Protein AF-A0A843CT86-F1 (afdb_monomer)

pLDDT: mean 79.1, std 18.57, range [35.62, 97.88]

Secondary structure (DSSP, 8-state):
--HHHHHHHHHHHHHHHHHHHHHHHHHH---HHHHHHHHHHHHHHHHTGGGG--S--HHHHH-HHHHHHHHHHHHHHHHHHHHHTGGGGGGHHHHHHSTTTTTTSHHHHHHHHHHHHHHHHHHHHHHHHHHHHHH--S--------SPPPHHHHHHHHHHHHHHHHHHHHHHHHHHHHHHHHHHHHHHHHHHHHHTBSS-B-TTTTT----B---BPPPPTT-TT--BSHHHHHHHHHHHHHHHHHHHHHHHHHH-GGGHHHHHHHHHHHHHHHHHHHHHHHHS---TTTSB-------------PPP----------------------------------

Mean predicted aligned error: 11.53 Å

Solvent-accessible surface area (backbone atoms only — not comparable to full-atom values): 19369 Å² total; per-residue (Å²): 108,54,70,72,50,33,37,51,34,41,50,20,57,42,39,25,58,53,54,50,46,39,52,47,26,75,74,69,70,47,62,70,63,51,59,53,47,26,59,52,24,22,47,52,15,22,46,51,41,60,73,55,39,93,67,88,46,68,47,64,76,79,36,44,71,61,48,61,63,41,51,63,50,52,51,47,37,50,51,51,49,45,67,78,38,54,92,50,54,84,47,47,67,61,44,67,64,37,94,45,38,59,51,43,10,56,55,31,31,51,50,38,19,50,54,46,17,52,51,52,42,52,53,51,52,52,49,52,50,52,52,51,66,69,65,55,82,65,69,80,68,83,78,75,72,89,58,86,74,56,70,68,59,54,51,52,51,52,49,51,54,50,51,53,51,52,50,53,52,49,51,51,50,53,50,27,50,38,36,23,52,16,20,31,52,12,29,49,43,31,48,56,55,40,26,22,15,59,85,29,32,28,52,48,36,93,83,37,83,61,68,44,53,20,56,41,62,60,81,54,99,84,55,82,55,46,57,58,45,58,68,63,50,51,27,51,51,30,35,53,55,15,52,54,34,33,54,49,47,54,49,33,50,73,78,39,54,92,47,36,69,61,47,51,51,50,41,48,51,52,52,51,50,50,49,53,54,51,43,54,60,23,51,44,78,78,56,77,78,79,45,26,52,72,60,75,70,79,71,72,78,78,75,88,74,72,75,80,81,79,71,83,76,85,73,86,74,88,80,76,88,76,89,80,88,82,83,90,82,86,88,74,87,86,88,79,89,89,79,85,93,136

Foldseek 3Di:
DALVLLLLLLCLQCLLVLLLVCVCCVPVVPDNVLSVLQNVLLSLLSCLLVLQQPDCHVCVVVVVVSSVVNVVLLVVLVVVCCVVPVVCVVCVVVQSPLRRHDLLALSSQLSSLLVVLVVVLVVVVVVVVVVVVVPCPPDPDPPPCPDDDDVVVVVVVVVVVVVVVVVVVVSSVSSSCSSSCSNSSSSVSSSLVQLLDQSFGDHHPPVDPDGRHFHADDDDPPDQLAHFCLSVVSSVLSNVLSVVLNVQLVVCCVPPVVCNVVSVVVSVVSSVVSSVVSSVVSRDHDPSPPGTDRPPPPPVPDDDPDPPPPDPPDDDDDDDDDDDDDDDDDDDDDDDDDDDDD

Structure (mmCIF, N/CA/C/O backbone):
data_AF-A0A843CT86-F1
#
_entry.id   AF-A0A843CT86-F1
#
loop_
_atom_site.group_PDB
_atom_site.id
_atom_site.type_symbol
_atom_site.label_atom_id
_atom_site.label_alt_id
_atom_site.label_comp_id
_atom_site.label_asym_id
_atom_site.label_entity_id
_atom_site.label_seq_id
_atom_site.pdbx_PDB_ins_code
_atom_site.Cartn_x
_atom_site.Cartn_y
_atom_site.Cartn_z
_atom_site.occupancy
_atom_site.B_iso_or_equiv
_atom_site.auth_seq_id
_atom_site.auth_comp_id
_atom_site.auth_asym_id
_atom_site.auth_atom_id
_atom_site.pdbx_PDB_model_num
ATOM 1 N N . MET A 1 1 ? 13.793 -0.857 -11.002 1.00 82.25 1 MET A N 1
ATOM 2 C CA . MET A 1 1 ? 13.917 0.288 -10.091 1.00 82.25 1 MET A CA 1
ATOM 3 C C . MET A 1 1 ? 14.671 -0.181 -8.859 1.00 82.25 1 MET A C 1
ATOM 5 O O . MET A 1 1 ? 14.902 -1.379 -8.752 1.00 82.25 1 MET A O 1
ATOM 9 N N . LEU A 1 2 ? 15.185 0.727 -8.034 1.00 83.38 2 LEU A N 1
ATOM 10 C CA . LEU A 1 2 ? 15.817 0.352 -6.764 1.00 83.38 2 LEU A CA 1
ATOM 11 C C . LEU A 1 2 ? 14.768 0.388 -5.642 1.00 83.38 2 LEU A C 1
ATOM 13 O O . LEU A 1 2 ? 13.808 1.146 -5.751 1.00 83.38 2 LEU A O 1
ATOM 17 N N . GLY A 1 3 ? 14.993 -0.317 -4.527 1.00 82.62 3 GLY A N 1
ATOM 18 C CA . GLY A 1 3 ? 14.088 -0.296 -3.360 1.00 82.62 3 GLY A CA 1
ATOM 19 C C . GLY A 1 3 ? 13.735 1.116 -2.871 1.00 82.62 3 GLY A C 1
ATOM 20 O O . GLY A 1 3 ? 12.590 1.419 -2.547 1.00 82.62 3 GLY A O 1
ATOM 21 N N . LYS A 1 4 ? 14.698 2.047 -2.915 1.00 85.62 4 LYS A N 1
ATOM 22 C CA . LYS A 1 4 ? 14.455 3.462 -2.581 1.00 85.62 4 LYS A CA 1
ATOM 23 C C . LYS A 1 4 ? 13.503 4.174 -3.545 1.00 85.62 4 LYS A C 1
ATOM 25 O O . LYS A 1 4 ? 12.857 5.139 -3.146 1.00 85.62 4 LYS A O 1
ATOM 30 N N . ASP A 1 5 ? 13.459 3.758 -4.809 1.00 89.69 5 ASP A N 1
ATOM 31 C CA . ASP A 1 5 ? 12.525 4.311 -5.788 1.00 89.69 5 ASP A CA 1
ATOM 32 C C . ASP A 1 5 ? 11.113 3.800 -5.481 1.00 89.69 5 ASP A C 1
ATOM 34 O O . ASP A 1 5 ? 10.206 4.628 -5.426 1.00 89.69 5 ASP A O 1
ATOM 38 N N . HIS A 1 6 ? 10.979 2.508 -5.140 1.00 92.81 6 HIS A N 1
ATOM 39 C CA . HIS A 1 6 ? 9.727 1.880 -4.692 1.00 92.81 6 HIS A CA 1
ATOM 40 C C . HIS A 1 6 ? 9.088 2.612 -3.518 1.00 92.81 6 HIS A C 1
ATOM 42 O O . HIS A 1 6 ? 7.947 3.068 -3.607 1.00 92.81 6 HIS A O 1
ATOM 48 N N . VAL A 1 7 ? 9.855 2.857 -2.456 1.00 92.94 7 VAL A N 1
ATOM 49 C CA . VAL A 1 7 ? 9.354 3.605 -1.294 1.00 92.94 7 VAL A CA 1
ATOM 50 C C . VAL A 1 7 ? 8.935 5.023 -1.687 1.00 92.94 7 VAL A C 1
ATOM 52 O O . VAL A 1 7 ? 7.847 5.479 -1.342 1.00 92.94 7 VAL A O 1
ATOM 55 N N . ARG A 1 8 ? 9.785 5.750 -2.424 1.00 94.75 8 ARG A N 1
ATOM 56 C CA . ARG A 1 8 ? 9.534 7.163 -2.755 1.00 94.75 8 ARG A CA 1
ATOM 57 C C . ARG A 1 8 ? 8.328 7.349 -3.667 1.00 94.75 8 ARG A C 1
ATOM 59 O O . ARG A 1 8 ? 7.598 8.322 -3.495 1.00 94.75 8 ARG A O 1
ATOM 66 N N . ILE A 1 9 ? 8.148 6.474 -4.649 1.00 96.00 9 ILE A N 1
ATOM 67 C CA . ILE A 1 9 ? 7.028 6.535 -5.589 1.00 96.00 9 ILE A CA 1
ATOM 68 C C . ILE A 1 9 ? 5.740 6.098 -4.894 1.00 96.00 9 ILE A C 1
ATOM 70 O O . ILE A 1 9 ? 4.745 6.813 -4.999 1.00 96.00 9 ILE A O 1
ATOM 74 N N . THR A 1 10 ? 5.779 5.023 -4.102 1.00 97.06 10 THR A N 1
ATOM 75 C CA . THR A 1 10 ? 4.634 4.573 -3.297 1.00 97.06 10 THR A CA 1
ATOM 76 C C . THR A 1 10 ? 4.147 5.659 -2.334 1.00 97.06 10 THR A C 1
ATOM 78 O O . THR A 1 10 ? 2.950 5.949 -2.290 1.00 97.06 10 THR A O 1
ATOM 81 N N . VAL A 1 11 ? 5.053 6.308 -1.593 1.00 96.44 11 VAL A N 1
ATOM 82 C CA . VAL A 1 11 ? 4.696 7.404 -0.674 1.00 96.44 11 VAL A CA 1
ATOM 83 C C . VAL A 1 11 ? 4.134 8.602 -1.441 1.00 96.44 11 VAL A C 1
ATOM 85 O O . VAL A 1 11 ? 3.122 9.162 -1.031 1.00 96.44 11 VAL A O 1
ATOM 88 N N . ALA A 1 12 ? 4.736 8.976 -2.575 1.00 96.56 12 ALA A N 1
ATOM 89 C CA . ALA A 1 12 ? 4.244 10.083 -3.395 1.00 96.56 12 ALA A CA 1
ATOM 90 C C . ALA A 1 12 ? 2.829 9.821 -3.943 1.00 96.56 12 ALA A C 1
ATOM 92 O O . ALA A 1 12 ? 1.983 10.710 -3.888 1.00 96.56 12 ALA A O 1
ATOM 93 N N . PHE A 1 13 ? 2.555 8.603 -4.422 1.00 97.19 13 PHE A N 1
ATOM 94 C CA . PHE A 1 13 ? 1.224 8.185 -4.876 1.00 97.19 13 PHE A CA 1
ATOM 95 C C . PHE A 1 13 ? 0.201 8.219 -3.737 1.00 97.19 13 PHE A C 1
ATOM 97 O O . PHE A 1 13 ? -0.925 8.687 -3.916 1.00 97.19 13 PHE A O 1
ATOM 104 N N . SER A 1 14 ? 0.613 7.749 -2.559 1.00 96.94 14 SER A N 1
ATOM 105 C CA . SER A 1 14 ? -0.283 7.534 -1.422 1.00 96.94 14 SER A CA 1
ATOM 106 C C . SER A 1 14 ? -0.498 8.776 -0.554 1.00 96.94 14 SER A C 1
ATOM 108 O O . SER A 1 14 ? -1.371 8.769 0.309 1.00 96.94 14 SER A O 1
ATOM 110 N N . LEU A 1 15 ? 0.264 9.851 -0.782 1.00 95.94 15 LEU A N 1
ATOM 111 C CA . LEU A 1 15 ? 0.221 11.092 -0.007 1.00 95.94 15 LEU A CA 1
ATOM 112 C C . LEU A 1 15 ? -1.194 11.655 0.251 1.00 95.94 15 LEU A C 1
ATOM 114 O O . LEU A 1 15 ? -1.470 11.965 1.411 1.00 95.94 15 LEU A O 1
ATOM 118 N N . PRO A 1 16 ? -2.101 11.778 -0.744 1.00 93.75 16 PRO A N 1
ATOM 119 C CA . PRO A 1 16 ? -3.445 12.295 -0.488 1.00 93.75 16 PRO A CA 1
ATOM 120 C C . PRO A 1 16 ? -4.243 11.410 0.459 1.00 93.75 16 PRO A C 1
ATOM 122 O O . PRO A 1 16 ? -4.955 11.925 1.315 1.00 93.75 16 PRO A O 1
ATOM 125 N N . PHE A 1 17 ? -4.071 10.093 0.368 1.00 92.94 17 PHE A N 1
ATOM 126 C CA . PHE A 1 17 ? -4.739 9.144 1.250 1.00 92.94 17 PHE A CA 1
ATOM 127 C C . PHE A 1 17 ? -4.135 9.162 2.653 1.00 92.94 17 PHE A C 1
ATOM 129 O O . PHE A 1 17 ? -4.883 9.110 3.616 1.00 92.94 17 PHE A O 1
ATOM 136 N N . ILE A 1 18 ? -2.811 9.307 2.785 1.00 95.00 18 ILE A N 1
ATOM 137 C CA . ILE A 1 18 ? -2.144 9.449 4.089 1.00 95.00 18 ILE A CA 1
ATOM 138 C C . ILE A 1 18 ? -2.640 10.706 4.812 1.00 95.00 18 ILE A C 1
ATOM 140 O O . ILE A 1 18 ? -3.031 10.628 5.974 1.00 95.00 18 ILE A O 1
ATOM 144 N N . ILE A 1 19 ? -2.644 11.856 4.129 1.00 93.50 19 ILE A N 1
ATOM 145 C CA . ILE A 1 19 ? -3.083 13.130 4.716 1.00 93.50 19 ILE A CA 1
ATOM 146 C C . ILE A 1 19 ? -4.567 13.066 5.073 1.00 93.50 19 ILE A C 1
ATOM 148 O O . ILE A 1 19 ? -4.944 13.414 6.189 1.00 93.50 19 ILE A O 1
ATOM 152 N N . PHE A 1 20 ? -5.403 12.581 4.152 1.00 89.81 20 PHE A N 1
ATOM 153 C CA . PHE A 1 20 ? -6.830 12.426 4.403 1.00 89.81 20 PHE A CA 1
ATOM 154 C C . PHE A 1 20 ? -7.112 11.486 5.576 1.00 89.81 20 PHE A C 1
ATOM 156 O O . PHE A 1 20 ? -7.900 11.825 6.451 1.00 89.81 20 PHE A O 1
ATOM 163 N N . PHE A 1 21 ? -6.432 10.341 5.633 1.00 89.25 21 PHE A N 1
ATOM 164 C CA . PHE A 1 21 ? -6.585 9.379 6.716 1.00 89.25 21 PHE A CA 1
ATOM 165 C C . PHE A 1 21 ? -6.158 9.964 8.067 1.00 89.25 21 PHE A C 1
ATOM 167 O O . PHE A 1 21 ? -6.863 9.780 9.052 1.00 89.25 21 PHE A O 1
ATOM 174 N N . PHE A 1 22 ? -5.069 10.739 8.113 1.00 92.38 22 PHE A N 1
ATOM 175 C CA . PHE A 1 22 ? -4.655 11.458 9.323 1.00 92.38 22 PHE A CA 1
ATOM 176 C C . PHE A 1 22 ? -5.741 12.430 9.813 1.00 92.38 22 PH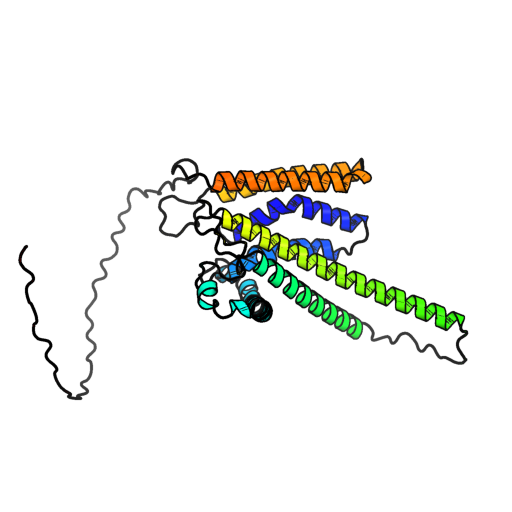E A C 1
ATOM 178 O O . PHE A 1 22 ? -6.063 12.455 10.997 1.00 92.38 22 PHE A O 1
ATOM 185 N N . ILE A 1 23 ? -6.349 13.198 8.907 1.00 88.69 23 ILE A N 1
ATOM 186 C CA . ILE A 1 23 ? -7.439 14.125 9.252 1.00 88.69 23 ILE A CA 1
ATOM 187 C C . ILE A 1 23 ? -8.677 13.357 9.713 1.00 88.69 23 ILE A C 1
ATOM 189 O O . ILE A 1 23 ? -9.284 13.721 10.716 1.00 88.69 23 ILE A O 1
ATOM 193 N N . ALA A 1 24 ? -9.041 12.282 9.011 1.00 86.12 24 ALA A N 1
ATOM 194 C CA . ALA A 1 24 ? -10.169 11.440 9.384 1.00 86.12 24 ALA A CA 1
ATOM 195 C C . ALA A 1 24 ? -9.985 10.872 10.796 1.00 86.12 24 ALA A C 1
ATOM 197 O O . ALA A 1 24 ? -10.916 10.930 11.591 1.00 86.12 24 ALA A O 1
ATOM 198 N N . VAL A 1 25 ? -8.778 10.415 11.138 1.00 88.62 25 VAL A N 1
ATOM 199 C CA . VAL A 1 25 ? -8.419 9.967 12.492 1.00 88.62 25 VAL A CA 1
ATOM 200 C C . VAL A 1 25 ? -8.667 11.059 13.533 1.00 88.62 25 VAL A C 1
ATOM 202 O O . VAL A 1 25 ? -9.335 10.808 14.531 1.00 88.62 25 VAL A O 1
ATOM 205 N N . VAL A 1 26 ? -8.223 12.289 13.265 1.00 87.81 26 VAL A N 1
ATOM 206 C CA . VAL A 1 26 ? -8.429 13.434 14.170 1.00 87.81 26 VAL A CA 1
ATOM 207 C C . VAL A 1 26 ? -9.913 13.797 14.332 1.00 87.81 26 VAL A C 1
ATOM 209 O O . VAL A 1 26 ? -10.320 14.201 15.416 1.00 87.81 26 VAL A O 1
ATOM 212 N N . LEU A 1 27 ? -10.728 13.662 13.280 1.00 87.75 27 LEU A N 1
ATOM 213 C CA . LEU A 1 27 ? -12.126 14.118 13.279 1.00 87.75 27 LEU A CA 1
ATOM 214 C C . LEU A 1 27 ? -13.150 13.063 13.716 1.00 87.75 27 LEU A C 1
ATOM 216 O O . LEU A 1 27 ? -14.205 13.424 14.225 1.00 87.75 27 LEU A O 1
ATOM 220 N N . THR A 1 28 ? -12.886 11.778 13.474 1.00 86.12 28 THR A N 1
ATOM 221 C CA . THR A 1 28 ? -13.878 10.696 13.655 1.00 86.12 28 THR A CA 1
ATOM 222 C C . THR A 1 28 ? -13.667 9.873 14.920 1.00 86.12 28 THR A C 1
ATOM 224 O O . THR A 1 28 ? -14.475 8.999 15.215 1.00 86.12 28 THR A O 1
ATOM 227 N N . GLY A 1 29 ? -12.585 10.124 15.661 1.00 85.19 29 GLY A N 1
ATOM 228 C CA . GLY A 1 29 ? -12.241 9.333 16.840 1.00 85.19 29 GLY A CA 1
ATOM 229 C C . GLY A 1 29 ? -11.679 7.947 16.515 1.00 85.19 29 GLY A C 1
ATOM 230 O O . GLY A 1 29 ? -11.531 7.136 17.426 1.00 85.19 29 GLY A O 1
ATOM 231 N N . ILE A 1 30 ? -11.329 7.660 15.249 1.00 87.75 30 ILE A N 1
ATOM 232 C CA . ILE A 1 30 ? -10.490 6.491 14.939 1.00 87.75 30 ILE A CA 1
ATOM 233 C C . ILE A 1 30 ? -9.204 6.613 15.774 1.00 87.75 30 ILE A C 1
ATOM 235 O O . ILE A 1 30 ? -8.654 7.713 15.885 1.00 87.75 30 ILE A O 1
ATOM 239 N N . PRO A 1 31 ? -8.687 5.516 16.350 1.00 89.69 31 PRO A N 1
ATOM 240 C CA . PRO A 1 31 ? -7.509 5.587 17.199 1.00 89.69 31 PRO A CA 1
ATOM 241 C C . PRO A 1 31 ? -6.300 6.228 16.504 1.00 89.69 31 PRO A C 1
ATOM 243 O O . PRO A 1 31 ? -5.947 5.875 15.376 1.00 89.69 31 PRO A O 1
ATOM 246 N N . ILE A 1 32 ? -5.604 7.131 17.207 1.00 91.19 32 ILE A N 1
ATOM 247 C CA . ILE A 1 32 ? -4.468 7.886 16.649 1.00 91.19 32 ILE A CA 1
ATOM 248 C C . ILE A 1 32 ? -3.323 6.994 16.157 1.00 91.19 32 ILE A C 1
ATOM 250 O O . ILE A 1 32 ? -2.616 7.350 15.211 1.00 91.19 32 ILE A O 1
ATOM 254 N N . TRP A 1 33 ? -3.170 5.800 16.745 1.00 93.19 33 TRP A N 1
ATOM 255 C CA . TRP A 1 33 ? -2.176 4.828 16.299 1.00 93.19 33 TRP A CA 1
ATOM 256 C C . TRP A 1 33 ? -2.390 4.429 14.834 1.00 93.19 33 TRP A C 1
ATOM 258 O O . TRP A 1 33 ? -1.410 4.159 14.139 1.00 93.19 33 TRP A O 1
ATOM 268 N N . ALA A 1 34 ? -3.624 4.458 14.318 1.00 92.81 34 ALA A N 1
ATOM 269 C CA . ALA A 1 34 ? -3.915 4.075 12.941 1.00 92.81 34 ALA A CA 1
ATOM 270 C C . ALA A 1 34 ? -3.191 4.994 11.950 1.00 92.81 34 ALA A C 1
ATOM 272 O O . ALA A 1 34 ? -2.595 4.517 10.980 1.00 92.81 34 ALA A O 1
ATOM 273 N N . ALA A 1 35 ? -3.150 6.300 12.236 1.00 92.12 35 ALA A N 1
ATOM 274 C CA . ALA A 1 35 ? -2.475 7.294 11.404 1.00 92.12 35 ALA A CA 1
ATOM 275 C C . ALA A 1 35 ? -0.952 7.085 11.307 1.00 92.12 35 ALA A C 1
ATOM 277 O O . ALA A 1 35 ? -0.327 7.556 10.358 1.00 92.12 35 ALA A O 1
ATOM 278 N N . ILE A 1 36 ? -0.358 6.360 12.260 1.00 93.62 36 ILE A N 1
ATOM 279 C CA . ILE A 1 36 ? 1.066 6.001 12.274 1.00 93.62 36 ILE A CA 1
ATOM 280 C C . ILE A 1 36 ? 1.274 4.621 11.643 1.00 93.62 36 ILE A C 1
ATOM 282 O O . ILE A 1 36 ? 2.157 4.439 10.802 1.00 93.62 36 ILE A O 1
ATOM 286 N N . VAL A 1 37 ? 0.444 3.645 12.017 1.00 95.06 37 VAL A N 1
ATOM 287 C CA . VAL A 1 37 ? 0.545 2.259 11.544 1.00 95.06 37 VAL A CA 1
ATOM 288 C C . VAL A 1 37 ? 0.326 2.176 10.036 1.00 95.06 37 VAL A C 1
ATOM 290 O O . VAL A 1 37 ? 1.068 1.458 9.364 1.00 95.06 37 VAL A O 1
ATOM 293 N N . PHE A 1 38 ? -0.624 2.933 9.480 1.00 96.25 38 PHE A N 1
ATOM 294 C CA . PHE A 1 38 ? -0.920 2.889 8.049 1.00 96.25 38 PHE A CA 1
ATOM 295 C C . PHE A 1 38 ? 0.283 3.288 7.167 1.00 96.25 38 PHE A C 1
ATOM 297 O O . PHE A 1 38 ? 0.693 2.463 6.344 1.00 96.25 38 PHE A O 1
ATOM 304 N N . PRO A 1 39 ? 0.924 4.470 7.327 1.00 96.31 39 PRO A N 1
ATOM 305 C CA . PRO A 1 39 ? 2.106 4.829 6.538 1.00 96.31 39 PRO A CA 1
ATOM 306 C C . PRO A 1 39 ? 3.296 3.889 6.751 1.00 96.31 39 PRO A C 1
ATOM 308 O O . PRO A 1 39 ? 4.021 3.594 5.802 1.00 96.31 39 PRO A O 1
ATOM 311 N N . VAL A 1 40 ? 3.495 3.388 7.975 1.00 94.88 40 VAL A N 1
ATOM 312 C CA . VAL A 1 40 ? 4.561 2.417 8.268 1.00 94.88 40 VAL A CA 1
ATOM 313 C C . VAL A 1 40 ? 4.326 1.121 7.491 1.00 94.88 40 VAL A C 1
ATOM 315 O O . VAL A 1 40 ? 5.224 0.652 6.790 1.00 94.88 40 VAL A O 1
ATOM 318 N N . CYS A 1 41 ? 3.107 0.581 7.536 1.00 95.88 41 CYS A N 1
ATOM 319 C CA . CYS A 1 41 ? 2.728 -0.617 6.789 1.00 95.88 41 CYS A CA 1
ATOM 320 C C . CYS A 1 41 ? 2.788 -0.397 5.274 1.00 95.88 41 CYS A C 1
ATOM 322 O O . CYS A 1 41 ? 3.205 -1.294 4.549 1.00 95.88 41 CYS A O 1
ATOM 324 N N . LEU A 1 42 ? 2.445 0.797 4.788 1.00 96.75 42 LEU A N 1
ATOM 325 C CA . LEU A 1 42 ? 2.601 1.174 3.383 1.00 96.75 42 LEU A CA 1
ATOM 326 C C . LEU A 1 42 ? 4.068 1.100 2.928 1.00 96.75 42 LEU A C 1
ATOM 328 O O . LEU A 1 42 ? 4.369 0.510 1.889 1.00 96.75 42 LEU A O 1
ATOM 332 N N . ILE A 1 43 ? 4.990 1.663 3.714 1.00 94.06 43 ILE A N 1
ATOM 333 C CA . ILE A 1 43 ? 6.428 1.634 3.416 1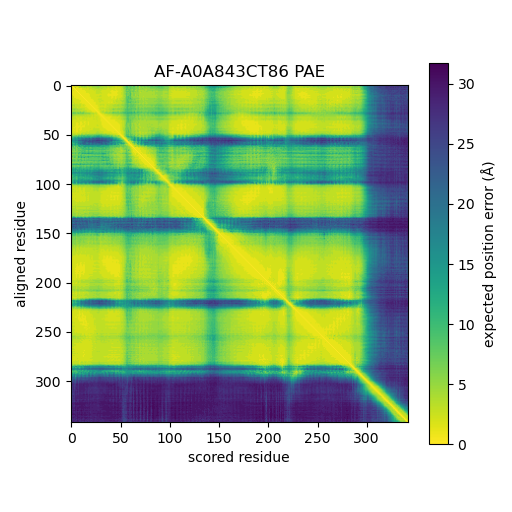.00 94.06 43 ILE A CA 1
ATOM 334 C C . ILE A 1 43 ? 6.950 0.197 3.455 1.00 94.06 43 ILE A C 1
ATOM 336 O O . ILE A 1 43 ? 7.602 -0.236 2.504 1.00 94.06 43 ILE A O 1
ATOM 340 N N . ILE A 1 44 ? 6.627 -0.553 4.513 1.00 92.00 44 ILE A N 1
ATOM 341 C CA . ILE A 1 44 ? 7.001 -1.966 4.648 1.00 92.00 44 ILE A CA 1
ATOM 342 C C . ILE A 1 44 ? 6.473 -2.756 3.443 1.00 92.00 44 ILE A C 1
ATOM 344 O O . ILE A 1 44 ? 7.248 -3.425 2.763 1.00 92.00 44 ILE A O 1
ATOM 348 N N . GLY A 1 45 ? 5.193 -2.595 3.102 1.00 93.81 45 GLY A N 1
ATOM 349 C CA . GLY A 1 45 ? 4.554 -3.221 1.947 1.00 93.81 45 GLY A CA 1
ATOM 350 C C . GLY A 1 45 ? 5.272 -2.929 0.628 1.00 93.81 45 GLY A C 1
ATOM 351 O O . GLY A 1 45 ? 5.486 -3.840 -0.162 1.00 93.81 45 GLY A O 1
ATOM 352 N N . SER A 1 46 ? 5.727 -1.693 0.400 1.00 94.19 46 SER A N 1
ATOM 353 C CA . SER A 1 46 ? 6.462 -1.329 -0.827 1.00 94.19 46 SER A CA 1
ATOM 354 C C . SER A 1 46 ? 7.823 -2.015 -0.980 1.00 94.19 46 SER A C 1
ATOM 356 O O . SER A 1 46 ? 8.360 -2.091 -2.084 1.00 94.19 46 SER A O 1
ATOM 358 N N . LEU A 1 47 ? 8.379 -2.526 0.120 1.00 90.00 47 LEU A N 1
ATOM 359 C CA . LEU A 1 47 ? 9.648 -3.249 0.154 1.00 90.00 47 LEU A CA 1
ATOM 360 C C . LEU A 1 47 ? 9.453 -4.768 0.184 1.00 90.00 47 LEU A C 1
ATOM 362 O O . LEU A 1 47 ? 10.393 -5.499 -0.116 1.00 90.00 47 LEU A O 1
ATOM 366 N N . LEU A 1 48 ? 8.254 -5.250 0.531 1.00 88.62 48 LEU A N 1
ATOM 367 C CA . LEU A 1 48 ? 7.967 -6.676 0.701 1.00 88.62 48 LEU A CA 1
ATOM 368 C C . LEU A 1 48 ? 8.375 -7.562 -0.475 1.00 88.62 48 LEU A C 1
ATOM 370 O O . LEU A 1 48 ? 9.086 -8.546 -0.247 1.00 88.62 48 LEU A O 1
ATOM 374 N N . PRO A 1 49 ? 7.992 -7.229 -1.717 1.00 89.31 49 PRO A N 1
ATOM 375 C CA . PRO A 1 49 ? 8.293 -8.095 -2.844 1.00 89.31 49 PRO A CA 1
ATOM 376 C C . PRO A 1 49 ? 9.802 -8.208 -3.108 1.00 89.31 49 PRO A C 1
ATOM 378 O O . PRO A 1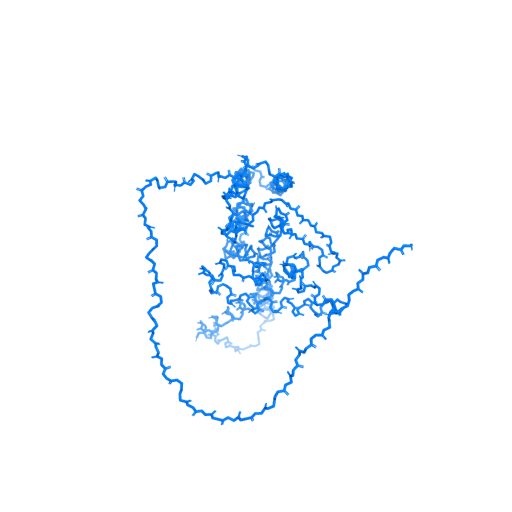 49 ? 10.272 -9.292 -3.454 1.00 89.31 49 PRO A O 1
ATOM 381 N N . ASP A 1 50 ? 10.590 -7.162 -2.827 1.00 85.25 50 ASP A N 1
ATOM 382 C CA . ASP A 1 50 ? 12.052 -7.175 -2.995 1.00 85.25 50 ASP A CA 1
ATOM 383 C C . ASP A 1 50 ? 12.752 -8.222 -2.112 1.00 85.25 50 ASP A C 1
ATOM 385 O O . ASP A 1 50 ? 13.844 -8.678 -2.452 1.00 85.25 50 ASP A O 1
ATOM 389 N N . ALA A 1 51 ? 12.151 -8.670 -1.006 1.00 78.12 51 ALA A N 1
ATOM 390 C CA . ALA A 1 51 ? 12.745 -9.736 -0.197 1.00 78.12 51 ALA A CA 1
ATOM 391 C C . ALA A 1 51 ? 12.699 -11.121 -0.869 1.00 78.12 51 ALA A C 1
ATOM 393 O O . ALA A 1 51 ? 13.441 -12.016 -0.462 1.00 78.12 51 ALA A O 1
ATOM 394 N N . ASP A 1 52 ? 11.839 -11.314 -1.876 1.00 73.62 52 ASP A N 1
ATOM 395 C CA . ASP A 1 52 ? 11.736 -12.555 -2.664 1.00 73.62 52 ASP A CA 1
ATOM 396 C C . ASP A 1 52 ? 12.702 -12.560 -3.866 1.00 73.62 52 ASP A C 1
ATOM 398 O O . ASP A 1 52 ? 12.900 -13.582 -4.526 1.00 73.62 52 ASP A O 1
ATOM 402 N N . CYS A 1 53 ? 13.350 -11.427 -4.172 1.00 68.19 53 CYS A N 1
ATOM 403 C CA . CYS A 1 53 ? 14.358 -11.401 -5.222 1.00 68.19 53 CYS A CA 1
ATOM 404 C C . CYS A 1 53 ? 15.659 -12.021 -4.678 1.00 68.19 53 CYS A C 1
ATOM 406 O O . CYS A 1 53 ? 16.354 -11.450 -3.842 1.00 68.19 53 CYS A O 1
ATOM 408 N N . GLY A 1 54 ? 16.007 -13.226 -5.142 1.00 57.53 54 GLY A N 1
ATOM 409 C CA . GLY A 1 54 ? 17.229 -13.958 -4.761 1.00 57.53 54 GLY A CA 1
ATOM 410 C C . GLY A 1 54 ? 18.553 -13.298 -5.192 1.00 57.53 54 GLY A C 1
ATOM 411 O O . GLY A 1 54 ? 19.541 -13.996 -5.409 1.00 57.53 54 GLY A O 1
ATOM 412 N N . GLY A 1 55 ? 18.565 -11.977 -5.387 1.00 58.03 55 GLY A N 1
ATOM 413 C CA . GLY A 1 55 ? 19.733 -11.172 -5.718 1.00 58.03 55 GLY A CA 1
ATOM 414 C C . GLY A 1 55 ? 20.424 -10.601 -4.480 1.00 58.03 55 GLY A C 1
ATOM 415 O O . GLY A 1 55 ? 20.175 -11.012 -3.352 1.00 58.03 55 GLY A O 1
ATOM 416 N N . LYS A 1 56 ? 21.308 -9.629 -4.710 1.00 51.69 56 LYS A N 1
ATOM 417 C CA . LYS A 1 56 ? 21.916 -8.769 -3.689 1.00 51.69 56 LYS A CA 1
ATOM 418 C C . LYS A 1 56 ? 21.061 -7.494 -3.546 1.00 51.69 56 LYS A C 1
ATOM 420 O O . LYS A 1 56 ? 21.446 -6.474 -4.120 1.00 51.69 56 LYS A O 1
ATOM 425 N N . PRO A 1 57 ? 19.867 -7.513 -2.921 1.00 52.72 57 PRO A N 1
ATOM 426 C CA . PRO A 1 57 ? 19.045 -6.315 -2.862 1.00 52.72 57 PRO A CA 1
ATOM 427 C C . PRO A 1 57 ? 19.795 -5.239 -2.076 1.00 52.72 57 PRO A C 1
ATOM 429 O O . PRO A 1 57 ? 20.491 -5.533 -1.111 1.00 52.72 57 PRO A O 1
ATOM 432 N N . THR A 1 58 ? 19.625 -3.972 -2.436 1.00 51.12 58 THR A N 1
ATOM 433 C CA . THR A 1 58 ? 20.037 -2.837 -1.588 1.00 51.12 58 THR A CA 1
ATOM 434 C C . THR A 1 58 ? 19.494 -2.970 -0.159 1.00 51.12 58 THR A C 1
ATOM 436 O O . THR A 1 58 ? 20.144 -2.536 0.784 1.00 51.12 58 THR A O 1
ATOM 439 N N . LEU A 1 59 ? 18.363 -3.669 0.014 1.00 51.03 59 LEU A N 1
ATOM 440 C CA . LEU A 1 59 ? 17.812 -4.073 1.308 1.00 51.03 59 LEU A CA 1
ATOM 441 C C . LEU A 1 59 ? 18.784 -4.929 2.148 1.00 51.03 59 LEU A C 1
ATOM 443 O O . LEU A 1 59 ? 18.841 -4.775 3.361 1.00 51.03 59 LEU A O 1
ATOM 447 N N . TYR A 1 60 ? 19.579 -5.792 1.509 1.00 50.09 60 TYR A N 1
ATOM 448 C CA . TYR A 1 60 ? 20.588 -6.630 2.165 1.00 50.09 60 TYR A CA 1
ATOM 449 C C . TYR A 1 60 ? 21.738 -5.802 2.756 1.00 50.09 60 TYR A C 1
ATOM 451 O O . TYR A 1 60 ? 22.301 -6.194 3.773 1.00 50.09 60 TYR A O 1
ATOM 459 N N . TYR A 1 61 ? 22.079 -4.661 2.143 1.00 52.56 61 TYR A N 1
ATOM 460 C CA . TYR A 1 61 ? 23.232 -3.845 2.543 1.00 52.56 61 TYR A CA 1
ATOM 461 C C . TYR A 1 61 ? 22.868 -2.615 3.383 1.00 52.56 61 TYR A C 1
ATOM 463 O O . TYR A 1 61 ? 23.614 -2.282 4.297 1.00 52.56 61 TYR A O 1
ATOM 471 N N . GLU A 1 62 ? 21.739 -1.952 3.109 1.00 64.75 62 GLU A N 1
ATOM 472 C CA . GLU A 1 62 ? 21.323 -0.732 3.825 1.00 64.75 62 GLU A CA 1
ATOM 473 C C . GLU A 1 62 ? 20.269 -1.001 4.917 1.00 64.75 62 GLU A C 1
ATOM 475 O O . GLU A 1 62 ? 20.198 -0.255 5.889 1.00 64.75 62 GLU A O 1
ATOM 480 N N . PHE A 1 63 ? 19.477 -2.077 4.805 1.00 66.00 63 PHE A N 1
ATOM 481 C CA . PHE A 1 63 ? 18.339 -2.367 5.696 1.00 66.00 63 PHE A CA 1
ATOM 482 C C . PHE A 1 63 ? 18.325 -3.826 6.182 1.00 66.00 63 PHE A C 1
ATOM 484 O O . PHE A 1 63 ? 17.285 -4.491 6.205 1.00 66.00 63 PHE A O 1
ATOM 491 N N . TYR A 1 64 ? 19.491 -4.329 6.596 1.00 71.19 64 TYR A N 1
ATOM 492 C CA . TYR A 1 64 ? 19.682 -5.726 7.004 1.00 71.19 64 TYR A CA 1
ATOM 493 C C . TYR A 1 64 ? 18.673 -6.245 8.056 1.00 71.19 64 TYR A C 1
ATOM 495 O O . TYR A 1 64 ? 18.181 -7.363 7.881 1.00 71.19 64 TYR A O 1
ATOM 503 N N . PRO A 1 65 ? 18.282 -5.479 9.101 1.00 71.44 65 PRO A N 1
ATOM 504 C CA . PRO A 1 65 ? 17.285 -5.946 10.071 1.00 71.44 65 PRO A CA 1
ATOM 505 C C . PRO A 1 65 ? 15.913 -6.217 9.442 1.00 71.44 65 PRO A C 1
ATOM 507 O O . PRO A 1 65 ? 15.281 -7.228 9.743 1.00 71.44 65 PRO A O 1
ATOM 510 N N . ILE A 1 66 ? 15.482 -5.348 8.520 1.00 68.00 66 ILE A N 1
ATOM 511 C CA . ILE A 1 66 ? 14.215 -5.498 7.793 1.00 68.00 66 ILE A CA 1
ATOM 512 C C . ILE A 1 66 ? 14.286 -6.754 6.921 1.00 68.00 66 ILE A C 1
ATOM 514 O O . ILE A 1 66 ? 13.400 -7.600 6.987 1.00 68.00 66 ILE A O 1
ATOM 518 N N . TYR A 1 67 ? 15.387 -6.945 6.189 1.00 74.12 67 TYR A N 1
ATOM 519 C CA . TYR A 1 67 ? 15.614 -8.156 5.399 1.00 74.12 67 TYR A CA 1
ATOM 520 C C . TYR A 1 67 ? 15.535 -9.444 6.241 1.00 74.12 67 TYR A C 1
ATOM 522 O O . TYR A 1 67 ? 14.918 -10.427 5.821 1.00 74.12 67 TYR A O 1
ATOM 530 N N . LEU A 1 68 ? 16.130 -9.450 7.440 1.00 75.69 68 LEU A N 1
ATOM 531 C CA . LEU A 1 68 ? 16.111 -10.614 8.325 1.00 75.69 68 LEU A CA 1
ATOM 532 C C . LEU A 1 68 ? 14.689 -10.939 8.805 1.00 75.69 68 LEU A C 1
ATOM 534 O O . LEU A 1 68 ? 14.293 -12.105 8.785 1.00 75.69 68 LEU A O 1
ATOM 538 N N . ALA A 1 69 ? 13.909 -9.911 9.155 1.00 69.44 69 ALA A N 1
ATOM 539 C CA . ALA A 1 69 ? 12.505 -10.047 9.537 1.00 69.44 69 ALA A CA 1
ATOM 540 C C . ALA A 1 69 ? 11.624 -10.560 8.383 1.00 69.44 69 ALA A C 1
ATOM 542 O O . ALA A 1 69 ? 10.639 -11.255 8.614 1.00 69.44 69 ALA A O 1
ATOM 543 N N . MET A 1 70 ? 11.992 -10.284 7.130 1.00 73.12 70 MET A N 1
ATOM 544 C CA . MET A 1 70 ? 11.212 -10.687 5.956 1.00 73.12 70 MET A CA 1
ATOM 545 C C . MET A 1 70 ? 11.415 -12.139 5.529 1.00 73.12 70 MET A C 1
ATOM 547 O O . MET A 1 70 ? 10.528 -12.722 4.911 1.00 73.12 70 MET A O 1
ATOM 551 N N . LYS A 1 71 ? 12.538 -12.777 5.873 1.00 76.81 71 LYS A N 1
ATOM 552 C CA . LYS A 1 71 ? 12.751 -14.206 5.580 1.00 76.81 71 LYS A CA 1
ATOM 553 C C . LYS A 1 71 ? 11.648 -15.126 6.130 1.00 76.81 71 LYS A C 1
ATOM 555 O O . LYS A 1 71 ? 11.113 -15.911 5.342 1.00 76.81 71 LYS A O 1
ATOM 560 N N . PRO A 1 72 ? 11.287 -15.075 7.429 1.00 78.94 72 PRO A N 1
ATOM 561 C CA . PRO A 1 72 ? 10.211 -15.913 7.957 1.00 78.94 72 PRO A CA 1
ATOM 562 C C . PRO A 1 72 ? 8.852 -15.555 7.342 1.00 78.94 72 PRO A C 1
ATOM 564 O O . PRO A 1 72 ? 8.046 -16.447 7.088 1.00 78.94 72 PRO A O 1
ATOM 567 N N . ILE A 1 73 ? 8.630 -14.279 7.019 1.00 74.19 73 ILE A N 1
ATOM 568 C CA . ILE A 1 73 ? 7.417 -13.793 6.350 1.00 74.19 73 ILE A CA 1
ATOM 569 C C . ILE A 1 73 ? 7.275 -14.417 4.958 1.00 74.19 73 ILE A C 1
ATOM 571 O O . ILE A 1 73 ? 6.229 -14.979 4.636 1.00 74.19 73 ILE A O 1
ATOM 575 N N . ASN A 1 74 ? 8.339 -14.390 4.153 1.00 72.62 74 ASN A N 1
ATOM 576 C CA . ASN A 1 74 ? 8.356 -14.987 2.818 1.00 72.62 74 ASN A CA 1
ATOM 577 C C . ASN A 1 74 ? 8.143 -16.499 2.884 1.00 72.62 74 ASN A C 1
ATOM 579 O O . ASN A 1 74 ? 7.393 -17.058 2.081 1.00 72.62 74 ASN A O 1
ATOM 583 N N . LEU A 1 75 ? 8.760 -17.164 3.868 1.00 77.44 75 LEU A N 1
ATOM 584 C CA . LEU A 1 75 ? 8.539 -18.585 4.116 1.00 77.44 75 LEU A CA 1
ATOM 585 C C . LEU A 1 75 ? 7.067 -18.867 4.442 1.00 77.44 75 LEU A C 1
ATOM 587 O O . LEU A 1 75 ? 6.487 -19.792 3.873 1.00 77.44 75 LEU A O 1
ATOM 591 N N . PHE A 1 76 ? 6.444 -18.068 5.309 1.00 77.25 76 PHE A N 1
ATOM 592 C CA . PHE A 1 76 ? 5.044 -18.250 5.679 1.00 77.25 76 PHE A CA 1
ATOM 593 C C . PHE A 1 76 ? 4.096 -17.965 4.510 1.00 77.25 76 PHE A C 1
ATOM 595 O O . PHE A 1 76 ? 3.186 -18.756 4.253 1.00 77.25 76 PHE A O 1
ATOM 602 N N . ALA A 1 77 ? 4.317 -16.889 3.753 1.00 71.56 77 ALA A N 1
ATOM 603 C CA . ALA A 1 77 ? 3.543 -16.584 2.551 1.00 71.56 77 ALA A CA 1
ATOM 604 C C . ALA A 1 77 ? 3.638 -17.734 1.536 1.00 71.56 77 ALA A C 1
ATOM 606 O O . ALA A 1 77 ? 2.625 -18.191 1.004 1.00 71.56 77 ALA A O 1
ATOM 607 N N . TYR A 1 78 ? 4.839 -18.287 1.341 1.00 72.31 78 TYR A N 1
ATOM 608 C CA . TYR A 1 78 ? 5.049 -19.466 0.507 1.00 72.31 78 TYR A CA 1
ATOM 609 C C . TYR A 1 78 ? 4.295 -20.704 1.028 1.00 72.31 78 TYR A C 1
ATOM 611 O O . TYR A 1 78 ? 3.654 -21.412 0.245 1.00 72.31 78 TYR A O 1
ATOM 619 N N . LEU A 1 79 ? 4.347 -20.985 2.336 1.00 78.12 79 LEU A N 1
ATOM 620 C CA . LEU A 1 79 ? 3.619 -22.104 2.947 1.00 78.12 79 LEU A CA 1
ATOM 621 C C . LEU A 1 79 ? 2.105 -21.939 2.791 1.00 78.12 79 LEU A C 1
ATOM 623 O O . LEU A 1 79 ? 1.427 -22.889 2.403 1.00 78.12 79 LEU A O 1
ATOM 627 N N . THR A 1 80 ? 1.597 -20.729 3.003 1.00 75.88 80 THR A N 1
ATOM 628 C CA . THR A 1 80 ? 0.186 -20.377 2.818 1.00 75.88 80 THR A CA 1
ATOM 629 C C . THR A 1 80 ? -0.235 -20.638 1.376 1.00 75.88 80 THR A C 1
ATOM 631 O O . THR A 1 80 ? -1.162 -21.407 1.127 1.00 75.88 80 THR A O 1
ATOM 634 N N . MET A 1 81 ? 0.522 -20.127 0.401 1.00 71.31 81 MET A N 1
ATOM 635 C CA . MET A 1 81 ? 0.283 -20.406 -1.017 1.00 71.31 81 MET A CA 1
ATOM 636 C C . MET A 1 81 ? 0.296 -21.908 -1.322 1.00 71.31 81 MET A C 1
ATOM 638 O O . MET A 1 81 ? -0.559 -22.395 -2.058 1.00 71.31 81 MET A O 1
ATOM 642 N N . ARG A 1 82 ? 1.226 -22.677 -0.744 1.00 74.00 82 ARG A N 1
ATOM 643 C CA . ARG A 1 82 ? 1.287 -24.136 -0.928 1.00 74.00 82 ARG A CA 1
ATOM 644 C C . ARG A 1 82 ? 0.038 -24.844 -0.392 1.00 74.00 82 ARG A C 1
ATOM 646 O O . ARG A 1 82 ? -0.398 -25.819 -1.004 1.00 74.00 82 ARG A O 1
ATOM 653 N N . LEU A 1 83 ? -0.505 -24.392 0.738 1.00 79.00 83 LEU A N 1
ATOM 654 C CA . LEU A 1 83 ? -1.709 -24.963 1.343 1.00 79.00 83 LEU A CA 1
ATOM 655 C C . LEU A 1 83 ? -2.956 -24.655 0.506 1.00 79.00 83 LEU A C 1
ATOM 657 O O . LEU A 1 83 ? -3.704 -25.577 0.185 1.00 79.00 83 LEU A O 1
ATOM 661 N N . PHE A 1 84 ? -3.135 -23.399 0.091 1.00 74.69 84 PHE A N 1
ATOM 662 C CA . PHE A 1 84 ? -4.301 -22.969 -0.689 1.00 74.69 84 PHE A CA 1
ATOM 663 C C . PHE A 1 84 ? -4.259 -23.448 -2.147 1.00 74.69 84 PHE A C 1
ATOM 665 O O . PHE A 1 84 ? -5.281 -23.819 -2.720 1.00 74.69 84 PHE A O 1
ATOM 672 N N . PHE A 1 85 ? -3.071 -23.524 -2.747 1.00 73.75 85 PHE A N 1
ATOM 673 C CA . PHE A 1 85 ? -2.880 -23.881 -4.152 1.00 73.75 85 PHE A CA 1
ATOM 674 C C . PHE A 1 85 ? -2.225 -25.256 -4.313 1.00 73.75 85 PHE A C 1
ATOM 676 O O . PHE A 1 85 ? -1.320 -25.427 -5.132 1.00 73.75 85 PHE A O 1
ATOM 683 N N . ARG A 1 86 ? -2.707 -26.273 -3.579 1.00 69.75 86 ARG A N 1
ATOM 684 C CA . ARG A 1 86 ? -2.228 -27.672 -3.682 1.00 69.75 86 ARG A CA 1
ATOM 685 C C . ARG A 1 86 ? -2.167 -28.181 -5.128 1.00 69.75 86 ARG A C 1
ATOM 687 O O . ARG A 1 86 ? -1.198 -28.837 -5.501 1.00 69.75 86 ARG A O 1
ATOM 694 N N . LYS A 1 87 ? -3.136 -27.797 -5.971 1.00 70.94 87 LYS A N 1
ATOM 695 C CA . LYS A 1 87 ? -3.175 -28.121 -7.414 1.00 70.94 87 LYS A CA 1
ATOM 696 C C . LYS A 1 87 ? -1.964 -27.584 -8.195 1.00 70.94 87 LYS A C 1
ATOM 698 O O . LYS A 1 87 ? -1.584 -28.143 -9.218 1.00 70.94 87 LYS A O 1
ATOM 703 N N . TYR A 1 88 ? -1.327 -26.529 -7.697 1.00 65.31 88 TYR A N 1
ATOM 704 C CA . TYR A 1 88 ? -0.165 -25.876 -8.299 1.00 65.31 88 TYR A CA 1
ATOM 705 C C . TYR A 1 88 ? 1.156 -26.260 -7.612 1.00 65.31 88 TYR A C 1
ATOM 707 O O . TYR A 1 88 ? 2.220 -25.816 -8.045 1.00 65.31 88 TYR A O 1
ATOM 715 N N . ALA A 1 89 ? 1.125 -27.143 -6.603 1.00 60.78 89 ALA A N 1
ATOM 716 C CA . ALA A 1 89 ? 2.315 -27.612 -5.890 1.00 60.78 89 ALA A CA 1
ATOM 717 C C . ALA A 1 89 ? 3.346 -28.278 -6.825 1.00 60.78 89 ALA A C 1
ATOM 719 O O . ALA A 1 89 ? 4.551 -28.145 -6.608 1.00 60.78 89 ALA A O 1
ATOM 720 N N . GLY A 1 90 ? 2.894 -28.917 -7.913 1.00 65.25 90 GLY A N 1
ATOM 721 C CA . GLY A 1 90 ? 3.766 -29.496 -8.945 1.00 65.25 90 GLY A CA 1
ATOM 722 C C . GLY A 1 90 ? 4.522 -28.461 -9.792 1.00 65.25 90 GLY A C 1
ATOM 723 O O . GLY A 1 90 ? 5.601 -28.755 -10.303 1.00 65.25 90 GLY A O 1
ATOM 724 N N . ARG A 1 91 ? 4.024 -27.217 -9.884 1.00 66.88 91 ARG A N 1
ATOM 725 C CA . ARG A 1 91 ? 4.668 -26.114 -10.627 1.00 66.88 91 ARG A CA 1
ATOM 726 C C . ARG A 1 91 ? 5.640 -25.298 -9.774 1.00 66.88 91 ARG A C 1
ATOM 728 O O . ARG A 1 91 ? 6.123 -24.257 -10.212 1.00 66.88 91 ARG A O 1
ATOM 735 N N . ARG A 1 92 ? 5.988 -25.779 -8.573 1.00 63.44 92 ARG A N 1
ATOM 736 C CA . ARG A 1 92 ? 6.927 -25.126 -7.644 1.00 63.44 92 ARG A CA 1
ATOM 737 C C . ARG A 1 92 ? 8.220 -24.680 -8.326 1.00 63.44 92 ARG A C 1
ATOM 739 O O . ARG A 1 92 ? 8.659 -23.556 -8.120 1.00 63.44 92 ARG A O 1
ATOM 746 N N . ARG A 1 93 ? 8.825 -25.546 -9.147 1.00 63.84 93 ARG A N 1
ATOM 747 C CA . ARG A 1 93 ? 10.073 -25.221 -9.859 1.00 63.84 93 ARG A CA 1
ATOM 748 C C . ARG A 1 93 ? 9.883 -24.104 -10.877 1.00 63.84 93 ARG A C 1
ATOM 750 O O . ARG A 1 93 ? 10.786 -23.303 -11.037 1.00 63.84 93 ARG A O 1
ATOM 757 N N . GLU A 1 94 ? 8.736 -24.031 -11.538 1.00 65.94 94 GLU A N 1
ATOM 758 C CA . GLU A 1 94 ? 8.446 -22.988 -12.523 1.00 65.94 94 GLU A CA 1
ATOM 759 C C . GLU A 1 94 ? 8.160 -21.639 -11.850 1.00 65.94 94 GLU A C 1
ATOM 761 O O . GLU A 1 94 ? 8.625 -20.611 -12.329 1.00 65.94 94 GLU A O 1
ATOM 766 N N . MET A 1 95 ? 7.485 -21.649 -10.694 1.00 64.62 95 MET A N 1
ATOM 767 C CA . MET A 1 95 ? 7.244 -20.451 -9.879 1.00 64.62 95 MET A CA 1
ATOM 768 C C . MET A 1 95 ? 8.528 -19.921 -9.227 1.00 64.62 95 MET A C 1
ATOM 770 O O . MET A 1 95 ? 8.787 -18.728 -9.294 1.00 64.62 95 MET A O 1
ATOM 774 N N . LEU A 1 96 ? 9.365 -20.801 -8.664 1.00 62.91 96 LEU A N 1
ATOM 775 C CA . LEU A 1 96 ? 10.662 -20.424 -8.081 1.00 62.91 96 LEU A CA 1
ATOM 776 C C . LEU A 1 96 ? 11.691 -19.999 -9.139 1.00 62.91 96 LEU A C 1
ATOM 778 O O . LEU A 1 96 ? 12.580 -19.210 -8.843 1.00 62.91 96 LEU A O 1
ATOM 782 N N . ARG A 1 97 ? 11.600 -20.535 -10.365 1.00 61.56 97 ARG A N 1
ATOM 783 C CA . ARG A 1 97 ? 12.440 -20.116 -11.502 1.00 61.56 97 ARG A CA 1
ATOM 784 C C . ARG A 1 97 ? 11.891 -18.885 -12.218 1.00 61.56 97 ARG A C 1
ATOM 786 O O . ARG A 1 97 ? 12.614 -18.289 -13.016 1.00 61.56 97 ARG A O 1
ATOM 793 N N . ALA A 1 98 ? 10.632 -18.506 -11.986 1.00 61.62 98 ALA A N 1
ATOM 794 C CA . ALA A 1 98 ? 10.116 -17.243 -12.483 1.00 61.62 98 ALA A CA 1
ATOM 795 C C . ALA A 1 98 ? 10.912 -16.126 -11.801 1.00 61.62 98 ALA A C 1
ATOM 797 O O . ALA A 1 98 ? 11.071 -16.124 -10.586 1.00 61.62 98 ALA A O 1
ATOM 798 N N . HIS A 1 99 ? 11.417 -15.189 -12.603 1.00 54.41 99 HIS A N 1
ATOM 799 C CA . HIS A 1 99 ? 12.477 -14.241 -12.246 1.00 54.41 99 HIS A CA 1
ATOM 800 C C . HIS A 1 99 ? 12.222 -13.399 -10.971 1.00 54.41 99 HIS A C 1
ATOM 802 O O . HIS A 1 99 ? 13.143 -12.725 -10.514 1.00 54.41 99 HIS A O 1
ATOM 808 N N . ARG A 1 100 ? 11.004 -13.393 -10.406 1.00 70.19 100 ARG A N 1
ATOM 809 C CA . ARG A 1 100 ? 10.639 -12.604 -9.217 1.00 70.19 100 ARG A CA 1
ATOM 810 C C . ARG A 1 100 ? 9.704 -13.314 -8.210 1.00 70.19 100 ARG A C 1
ATOM 812 O O . ARG A 1 100 ? 9.032 -12.657 -7.430 1.00 70.19 100 ARG A O 1
ATOM 819 N N . GLY A 1 101 ? 9.669 -14.648 -8.188 1.00 73.56 101 GLY A N 1
ATOM 820 C CA . GLY A 1 101 ? 8.957 -15.402 -7.143 1.00 73.56 101 GLY A CA 1
ATOM 821 C C . GLY A 1 101 ? 7.444 -15.130 -7.057 1.00 73.56 101 GLY A C 1
ATOM 822 O O . GLY A 1 101 ? 6.816 -14.726 -8.037 1.00 73.56 101 GLY A O 1
ATOM 823 N N . ILE A 1 102 ? 6.831 -15.433 -5.909 1.00 80.50 102 ILE A N 1
ATOM 824 C CA . ILE A 1 102 ? 5.364 -15.438 -5.740 1.00 80.50 102 ILE A CA 1
ATOM 825 C C . ILE A 1 102 ? 4.826 -14.107 -5.223 1.00 80.50 102 ILE A C 1
ATOM 827 O O . ILE A 1 102 ? 3.688 -13.752 -5.529 1.00 80.50 102 ILE A O 1
ATOM 831 N N . LEU A 1 103 ? 5.652 -13.346 -4.500 1.00 87.44 103 LEU A N 1
ATOM 832 C CA . LEU A 1 103 ? 5.271 -12.033 -3.976 1.00 87.44 103 LEU A CA 1
ATOM 833 C C . LEU A 1 103 ? 5.133 -10.971 -5.070 1.00 87.44 103 LEU A C 1
ATOM 835 O O . LEU A 1 103 ? 4.547 -9.927 -4.834 1.00 87.44 103 LEU A O 1
ATOM 839 N N . HIS A 1 104 ? 5.576 -11.261 -6.293 1.00 90.62 104 HIS A N 1
ATOM 840 C CA . HIS A 1 104 ? 5.370 -10.414 -7.468 1.00 90.62 104 HIS A CA 1
ATOM 841 C C . HIS A 1 104 ? 4.099 -10.797 -8.249 1.00 90.62 104 HIS A C 1
ATOM 843 O O . HIS A 1 104 ? 4.083 -10.826 -9.483 1.00 90.62 104 HIS A O 1
ATOM 849 N N . SER A 1 105 ? 3.032 -11.135 -7.523 1.00 91.06 105 SER A N 1
ATOM 850 C CA . SER A 1 105 ? 1.710 -11.460 -8.064 1.00 91.06 105 SER A CA 1
ATOM 851 C C . SER A 1 105 ? 0.611 -10.906 -7.163 1.00 91.06 105 SER A C 1
ATOM 853 O O . SER A 1 105 ? 0.796 -10.815 -5.953 1.00 91.06 105 SER A O 1
ATOM 855 N N . LEU A 1 106 ? -0.545 -10.569 -7.735 1.00 93.31 106 LEU A N 1
ATOM 856 C CA . LEU A 1 106 ? -1.693 -10.027 -7.007 1.00 93.31 106 LEU A CA 1
ATOM 857 C C . LEU A 1 106 ? -2.150 -10.978 -5.893 1.00 93.31 106 LEU A C 1
ATOM 859 O O . LEU A 1 106 ? -2.429 -10.557 -4.775 1.00 93.31 106 LEU A O 1
ATOM 863 N N . THR A 1 107 ? -2.179 -12.278 -6.189 1.00 90.12 107 THR A N 1
ATOM 864 C CA . THR A 1 107 ? -2.521 -13.319 -5.216 1.00 90.12 107 THR A CA 1
ATOM 865 C C . THR A 1 107 ? -1.477 -13.417 -4.107 1.00 90.12 107 THR A C 1
ATOM 867 O O . THR A 1 107 ? -1.840 -13.528 -2.937 1.00 90.12 107 THR A O 1
ATOM 870 N N . GLY A 1 108 ? -0.191 -13.337 -4.46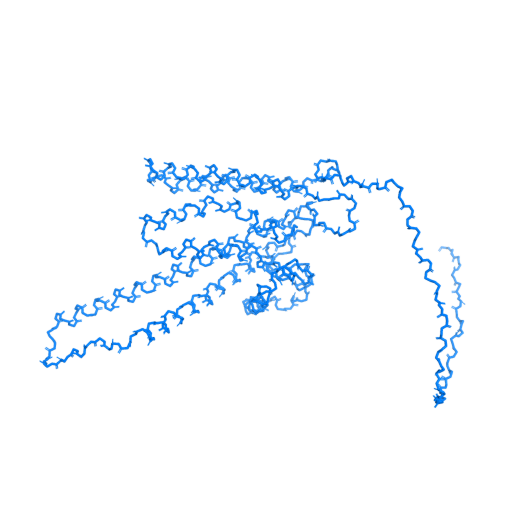2 1.00 89.06 108 GLY A N 1
ATOM 871 C CA . GLY A 1 108 ? 0.906 -13.343 -3.501 1.00 89.06 108 GLY A CA 1
ATOM 872 C C . GLY A 1 108 ? 0.848 -12.163 -2.538 1.00 89.06 108 GLY A C 1
ATOM 873 O O . GLY A 1 108 ? 0.922 -12.387 -1.334 1.00 89.06 108 GLY A O 1
ATOM 874 N N . ILE A 1 109 ? 0.645 -10.941 -3.047 1.00 93.19 109 ILE A N 1
ATOM 875 C CA . ILE A 1 109 ? 0.580 -9.738 -2.204 1.00 93.19 109 ILE A CA 1
ATOM 876 C C . ILE A 1 109 ? -0.668 -9.705 -1.318 1.00 93.19 109 ILE A C 1
ATOM 878 O O . ILE A 1 109 ? -0.608 -9.238 -0.186 1.00 93.19 109 ILE A O 1
ATOM 882 N N . PHE A 1 110 ? -1.802 -10.228 -1.798 1.00 93.81 110 PHE A N 1
ATOM 883 C CA . PHE A 1 110 ? -3.022 -10.321 -0.998 1.00 93.81 110 PHE A CA 1
ATOM 884 C C . PHE A 1 110 ? -2.820 -11.269 0.186 1.00 93.81 110 PHE A C 1
ATOM 886 O O . PHE A 1 110 ? -3.100 -10.915 1.330 1.00 93.81 110 PHE A O 1
ATOM 893 N N . LEU A 1 111 ? -2.294 -12.468 -0.081 1.00 89.69 111 LEU A N 1
ATOM 894 C CA . LEU A 1 111 ? -2.093 -13.479 0.953 1.00 89.69 111 LEU A CA 1
ATOM 895 C C . LEU A 1 111 ? -0.987 -13.094 1.933 1.00 89.69 111 LEU A C 1
ATOM 897 O O . LEU A 1 111 ? -1.172 -13.284 3.132 1.00 89.69 111 LEU A O 1
ATOM 901 N N . SER A 1 112 ? 0.124 -12.520 1.463 1.00 88.75 112 SER A N 1
ATOM 902 C CA . SER A 1 112 ? 1.174 -12.022 2.357 1.00 88.75 112 SER A CA 1
ATOM 903 C C . SER A 1 112 ? 0.650 -10.904 3.265 1.00 88.75 112 SER A C 1
ATOM 905 O O . SER A 1 112 ? 0.881 -10.964 4.470 1.00 88.75 112 SER A O 1
ATOM 907 N N . SER A 1 113 ? -0.119 -9.940 2.736 1.00 93.31 113 SER A N 1
ATOM 908 C CA . SER A 1 113 ? -0.740 -8.882 3.543 1.00 93.31 113 SER A CA 1
ATOM 909 C C . SER A 1 113 ? -1.718 -9.433 4.574 1.00 93.31 113 SER A C 1
ATOM 911 O O . SER A 1 113 ? -1.670 -9.012 5.725 1.00 93.31 113 SER A O 1
ATOM 913 N N . ALA A 1 114 ? -2.590 -10.373 4.192 1.00 93.06 114 ALA A N 1
ATOM 914 C CA . ALA A 1 114 ? -3.583 -10.957 5.098 1.00 93.06 114 ALA A CA 1
ATOM 915 C C . ALA A 1 114 ? -2.914 -11.701 6.256 1.00 93.06 114 ALA A C 1
ATOM 917 O O . ALA A 1 114 ? -3.224 -11.461 7.419 1.00 93.06 114 ALA A O 1
ATOM 918 N N . VAL A 1 115 ? -1.947 -12.561 5.937 1.00 88.69 115 VAL A N 1
ATOM 919 C CA . VAL A 1 115 ? -1.155 -13.291 6.930 1.00 88.69 115 VAL A CA 1
ATOM 920 C C . VAL A 1 115 ? -0.467 -12.337 7.895 1.00 88.69 115 VAL A C 1
ATOM 922 O O . VAL A 1 115 ? -0.529 -12.529 9.106 1.00 88.69 115 VAL A O 1
ATOM 925 N N . LEU A 1 116 ? 0.211 -11.319 7.368 1.00 89.56 116 LEU A N 1
ATOM 926 C CA . LEU A 1 116 ? 0.952 -10.380 8.197 1.00 89.56 116 LEU A CA 1
ATOM 927 C C . LEU A 1 116 ? 0.037 -9.544 9.066 1.00 89.56 116 LEU A C 1
ATOM 929 O O . LEU A 1 116 ? 0.366 -9.321 10.223 1.00 89.56 116 LEU A O 1
ATOM 933 N N . ALA A 1 117 ? -1.114 -9.132 8.543 1.00 94.31 117 ALA A N 1
ATOM 934 C CA . ALA A 1 117 ? -2.121 -8.448 9.331 1.00 94.31 117 ALA A CA 1
ATOM 935 C C . ALA A 1 117 ? -2.609 -9.321 10.495 1.00 94.31 117 ALA A C 1
ATOM 937 O O . ALA A 1 117 ? -2.688 -8.819 11.613 1.00 94.31 117 ALA A O 1
ATOM 938 N N . VAL A 1 118 ? -2.836 -10.628 10.287 1.00 92.94 118 VAL A N 1
ATOM 939 C CA . VAL A 1 118 ? -3.159 -11.559 11.386 1.00 92.94 118 VAL A CA 1
ATOM 940 C C . VAL A 1 118 ? -2.016 -11.625 12.400 1.00 92.94 118 VAL A C 1
ATOM 942 O O . VAL A 1 118 ? -2.256 -11.471 13.593 1.00 92.94 118 VAL A O 1
ATOM 945 N N . ILE A 1 119 ? -0.773 -11.818 11.947 1.00 89.44 119 ILE A N 1
ATOM 946 C CA . ILE A 1 119 ? 0.394 -11.929 12.838 1.00 89.44 119 ILE A CA 1
ATOM 947 C C . ILE A 1 119 ? 0.584 -10.649 13.657 1.00 89.44 119 ILE A C 1
ATOM 949 O O . ILE A 1 119 ? 0.721 -10.728 14.875 1.00 89.44 119 ILE A O 1
ATOM 953 N N . PHE A 1 120 ? 0.565 -9.478 13.016 1.00 90.56 120 PHE A N 1
ATOM 954 C CA . PHE A 1 120 ? 0.693 -8.197 13.707 1.00 90.56 120 PHE A CA 1
ATOM 955 C C . PHE A 1 120 ? -0.444 -7.985 14.703 1.00 90.56 120 PHE A C 1
ATOM 957 O O . PHE A 1 120 ? -0.175 -7.578 15.828 1.00 90.56 120 PHE A O 1
ATOM 964 N N . SER A 1 121 ? -1.685 -8.315 14.331 1.00 93.75 121 SER A N 1
ATOM 965 C CA . SER A 1 121 ? -2.834 -8.191 15.236 1.00 93.75 121 SER A CA 1
ATOM 966 C C . SER A 1 121 ? -2.662 -9.081 16.465 1.00 93.75 121 SER A C 1
ATOM 968 O O . SER A 1 121 ? -2.772 -8.593 17.580 1.00 93.75 121 SER A O 1
ATOM 970 N N . LEU A 1 122 ? -2.289 -10.354 16.284 1.00 92.94 122 LEU A N 1
ATOM 971 C CA . LEU A 1 122 ? -2.052 -11.282 17.394 1.00 92.94 122 LEU A CA 1
ATOM 972 C C . LEU A 1 122 ? -0.917 -10.816 18.312 1.00 92.94 122 LEU A C 1
ATOM 974 O O . LEU A 1 122 ? -1.073 -10.832 19.530 1.00 92.94 122 LEU A O 1
ATOM 978 N N . VAL A 1 123 ? 0.215 -10.387 17.747 1.00 91.06 123 VAL A N 1
ATOM 979 C CA . VAL A 1 123 ? 1.357 -9.894 18.533 1.00 91.06 123 VAL A CA 1
ATOM 980 C C . VAL A 1 123 ? 0.970 -8.651 19.331 1.00 91.06 123 VAL A C 1
ATOM 982 O O . VAL A 1 123 ? 1.278 -8.575 20.519 1.00 91.06 123 VAL A O 1
ATOM 985 N N . CYS A 1 124 ? 0.268 -7.700 18.711 1.00 91.31 124 CYS A N 1
ATOM 986 C CA . CYS A 1 124 ? -0.200 -6.496 19.389 1.00 91.31 124 CYS A CA 1
ATOM 987 C C . CYS A 1 124 ? -1.239 -6.810 20.472 1.00 91.31 124 CYS A C 1
ATOM 989 O O . CYS A 1 124 ? -1.129 -6.257 21.562 1.00 91.31 124 CYS A O 1
ATOM 991 N N . SER A 1 125 ? -2.178 -7.730 20.233 1.00 90.19 125 SER A N 1
ATOM 992 C CA . SER A 1 125 ? -3.151 -8.166 21.245 1.00 90.19 125 SER A CA 1
ATOM 993 C C . SER A 1 125 ? -2.480 -8.850 22.437 1.00 90.19 125 SER A C 1
ATOM 995 O O . SER A 1 125 ? -2.808 -8.542 23.579 1.00 90.19 125 SER A O 1
ATOM 997 N N . VAL A 1 126 ? -1.506 -9.737 22.199 1.00 92.62 126 VAL A N 1
ATOM 998 C CA . VAL A 1 126 ? -0.739 -10.383 23.278 1.00 92.62 126 VAL A CA 1
ATOM 999 C C . VAL A 1 126 ? 0.067 -9.349 24.060 1.00 92.62 126 VAL A C 1
ATOM 1001 O O . VAL A 1 126 ? 0.073 -9.380 25.286 1.00 92.62 126 VAL A O 1
ATOM 1004 N N . PHE A 1 127 ? 0.723 -8.410 23.377 1.00 91.19 127 PHE A N 1
ATOM 1005 C CA . PHE A 1 127 ? 1.474 -7.349 24.042 1.00 91.19 127 PHE A CA 1
ATOM 1006 C C . PHE A 1 127 ? 0.565 -6.448 24.887 1.00 91.19 127 PHE A C 1
ATOM 1008 O O . PHE A 1 127 ? 0.891 -6.177 26.038 1.00 91.19 127 PHE A O 1
ATOM 1015 N N . ALA A 1 128 ? -0.589 -6.038 24.354 1.00 88.31 128 ALA A N 1
ATOM 1016 C CA . ALA A 1 128 ? -1.574 -5.251 25.091 1.00 88.31 128 ALA A CA 1
ATOM 1017 C C . ALA A 1 128 ? -2.055 -5.994 26.347 1.00 88.31 128 ALA A C 1
ATOM 1019 O O . ALA A 1 128 ? -2.055 -5.421 27.433 1.00 88.31 128 ALA A O 1
ATOM 1020 N N . PHE A 1 129 ? -2.362 -7.289 26.223 1.00 88.06 129 PHE A N 1
ATOM 1021 C CA . PHE A 1 129 ? -2.724 -8.138 27.358 1.00 88.06 129 PHE A CA 1
ATOM 1022 C C . PHE A 1 129 ? -1.617 -8.197 28.422 1.00 88.06 129 PHE A C 1
ATOM 1024 O O . PHE A 1 129 ? -1.899 -8.045 29.606 1.00 88.06 129 PHE A O 1
ATOM 1031 N N . LEU 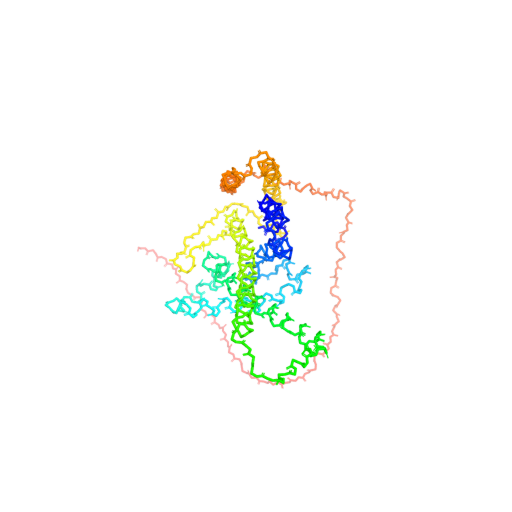A 1 130 ? -0.355 -8.371 28.016 1.00 90.50 130 LEU A N 1
ATOM 1032 C CA . LEU A 1 130 ? 0.780 -8.404 28.944 1.00 90.50 130 LEU A CA 1
ATOM 1033 C C . LEU A 1 130 ? 0.998 -7.062 29.654 1.00 90.50 130 LEU A C 1
ATOM 1035 O O . LEU A 1 130 ? 1.339 -7.055 30.833 1.00 90.50 130 LEU A O 1
ATOM 1039 N N . VAL A 1 131 ? 0.801 -5.938 28.958 1.00 87.75 131 VAL A N 1
ATOM 1040 C CA . VAL A 1 131 ? 0.890 -4.596 29.555 1.00 87.75 131 VAL A CA 1
ATOM 1041 C C . VAL A 1 131 ? -0.205 -4.394 30.601 1.00 87.75 131 VAL A C 1
ATOM 1043 O O . VAL A 1 131 ? 0.097 -3.915 31.689 1.00 87.75 131 VAL A O 1
ATOM 1046 N N . ILE A 1 132 ? -1.442 -4.805 30.307 1.00 85.19 132 ILE A N 1
ATOM 1047 C CA . ILE A 1 132 ? -2.561 -4.739 31.260 1.00 85.19 132 ILE A CA 1
ATOM 1048 C C . ILE A 1 132 ? -2.272 -5.627 32.478 1.00 85.19 132 ILE A C 1
ATOM 1050 O O . ILE A 1 132 ? -2.313 -5.155 33.609 1.00 85.19 132 ILE A O 1
ATOM 1054 N N . ALA A 1 133 ? -1.870 -6.882 32.252 1.00 84.06 133 ALA A N 1
ATOM 1055 C CA . ALA A 1 133 ? -1.551 -7.829 33.321 1.00 84.06 133 ALA A CA 1
ATOM 1056 C C . ALA A 1 133 ? -0.371 -7.383 34.207 1.00 84.06 133 ALA A C 1
ATOM 1058 O O . ALA A 1 133 ? -0.300 -7.767 35.371 1.00 84.06 133 ALA A O 1
ATOM 1059 N N . ALA A 1 134 ? 0.563 -6.594 33.668 1.00 87.25 134 ALA A N 1
ATOM 1060 C CA . ALA A 1 134 ? 1.671 -6.015 34.427 1.00 87.25 134 ALA A CA 1
ATOM 1061 C C . ALA A 1 134 ? 1.305 -4.693 35.129 1.00 87.25 134 ALA A C 1
ATOM 1063 O O . ALA A 1 134 ? 1.976 -4.317 36.091 1.00 87.25 134 ALA A O 1
ATOM 1064 N N . GLY A 1 135 ? 0.292 -3.977 34.630 1.00 81.38 135 GLY A N 1
ATOM 1065 C CA . GLY A 1 135 ? -0.170 -2.692 35.158 1.00 81.38 135 GLY A CA 1
ATOM 1066 C C . GLY A 1 135 ? -1.139 -2.823 36.335 1.00 81.38 135 GLY A C 1
ATOM 1067 O O . GLY A 1 135 ? -1.066 -2.023 37.267 1.00 81.38 135 GLY A O 1
ATOM 1068 N N . ASP A 1 136 ? -1.978 -3.860 36.346 1.00 57.00 136 ASP A N 1
ATOM 1069 C CA . ASP A 1 136 ? -2.941 -4.114 37.422 1.00 57.00 136 ASP A CA 1
ATOM 1070 C C . ASP A 1 136 ? -2.314 -4.915 38.575 1.00 57.00 136 ASP A C 1
ATOM 1072 O O . ASP A 1 136 ? -2.601 -6.087 38.807 1.00 57.00 136 ASP A O 1
ATOM 1076 N N . GLY A 1 137 ? -1.453 -4.252 39.352 1.00 54.53 137 GLY A N 1
ATOM 1077 C CA . GLY A 1 137 ? -1.147 -4.672 40.728 1.00 54.53 137 GLY A CA 1
ATOM 1078 C C . GLY A 1 137 ? -2.277 -4.341 41.717 1.00 54.53 137 GLY A C 1
ATOM 1079 O O . GLY A 1 137 ? -2.285 -4.823 42.848 1.00 54.53 137 GLY A O 1
ATOM 1080 N N . SER A 1 138 ? -3.240 -3.519 41.298 1.00 51.09 138 SER A N 1
ATOM 1081 C CA . SER A 1 138 ? -4.462 -3.205 42.027 1.00 51.09 138 SER A CA 1
ATOM 1082 C C . SER A 1 138 ? -5.594 -4.063 41.486 1.00 51.09 138 SER A C 1
ATOM 1084 O O . SER A 1 138 ? -6.253 -3.694 40.518 1.00 51.09 138 SER A O 1
ATOM 1086 N N . VAL A 1 139 ? -5.818 -5.210 42.127 1.00 54.69 139 VAL A N 1
ATOM 1087 C CA . VAL A 1 139 ? -7.080 -5.949 42.016 1.00 54.69 139 VAL A CA 1
ATOM 1088 C C . VAL A 1 139 ? -8.210 -4.921 42.167 1.00 54.69 139 VAL A C 1
ATOM 1090 O O . VAL A 1 139 ? -8.219 -4.227 43.191 1.00 54.69 139 VAL A O 1
ATOM 1093 N N . PRO A 1 140 ? -9.108 -4.751 41.174 1.00 50.53 140 PRO A N 1
ATOM 1094 C CA . PRO A 1 140 ? -10.275 -3.901 41.342 1.00 50.53 140 PRO A CA 1
ATOM 1095 C C . PRO A 1 140 ? -10.961 -4.369 42.615 1.00 50.53 140 PRO A C 1
ATOM 1097 O O . PRO A 1 140 ? -11.258 -5.558 42.746 1.00 50.53 140 PRO A O 1
ATOM 1100 N N . GLY A 1 141 ? -11.048 -3.443 43.571 1.00 52.25 141 GLY A N 1
ATOM 1101 C CA . GLY A 1 141 ? -11.321 -3.728 44.968 1.00 52.25 141 GLY A CA 1
ATOM 1102 C C . GLY A 1 141 ? -12.419 -4.761 45.123 1.00 52.25 141 GLY A C 1
ATOM 1103 O O . GLY A 1 141 ? -13.430 -4.702 44.430 1.00 52.25 141 GLY A O 1
ATOM 1104 N N . GLU A 1 142 ? -12.156 -5.701 46.023 1.00 51.59 142 GLU A N 1
ATOM 1105 C CA . GLU A 1 142 ? -13.107 -6.587 46.677 1.00 51.59 142 GLU A CA 1
ATOM 1106 C C . GLU A 1 142 ? -14.517 -5.964 46.664 1.00 51.59 142 GLU A C 1
ATOM 1108 O O . GLU A 1 142 ? -14.893 -5.190 47.546 1.00 51.59 142 GLU A O 1
ATOM 1113 N N . TYR A 1 143 ? -15.311 -6.264 45.630 1.00 57.50 143 TYR A N 1
ATOM 1114 C CA . TYR A 1 143 ? -16.750 -6.070 45.684 1.00 57.50 143 TYR A CA 1
ATOM 1115 C C . TYR A 1 143 ? -17.216 -7.150 46.647 1.00 57.50 143 TYR A C 1
ATOM 1117 O O . TYR A 1 143 ? -17.550 -8.264 46.247 1.00 57.50 143 TYR A O 1
ATOM 1125 N N . ILE A 1 144 ? -17.104 -6.850 47.942 1.00 55.56 144 ILE A N 1
ATOM 1126 C CA . ILE A 1 144 ? -17.608 -7.676 49.027 1.00 55.56 144 ILE A CA 1
ATOM 1127 C C . ILE A 1 144 ? -19.114 -7.767 48.791 1.00 55.56 144 ILE A C 1
ATOM 1129 O O . ILE A 1 144 ? -19.884 -6.873 49.138 1.00 55.56 144 ILE A O 1
ATOM 1133 N N . LEU A 1 145 ? -19.513 -8.848 48.125 1.00 56.56 145 LEU A N 1
ATOM 1134 C CA . LEU A 1 145 ? -20.885 -9.284 47.925 1.00 56.56 145 LEU A CA 1
ATOM 1135 C C . LEU A 1 145 ? -21.439 -9.739 49.281 1.00 56.56 145 LEU A C 1
ATOM 1137 O O . LEU A 1 145 ? -21.617 -10.928 49.531 1.00 56.56 145 LEU A O 1
ATOM 1141 N N . SER A 1 146 ? -21.685 -8.803 50.197 1.00 57.03 146 SER A N 1
ATOM 1142 C CA . SER A 1 146 ? -22.502 -9.076 51.378 1.00 57.03 146 SER A CA 1
ATOM 1143 C C . SER A 1 146 ? -23.978 -8.887 51.010 1.00 57.03 146 SER A C 1
ATOM 1145 O O . SER A 1 146 ? -24.609 -7.911 51.413 1.00 57.03 146 SER A O 1
ATOM 1147 N N . GLY A 1 147 ? -24.514 -9.788 50.184 1.00 73.38 147 GLY A N 1
ATOM 1148 C CA . GLY A 1 147 ? -25.930 -9.823 49.799 1.00 73.38 147 GLY A CA 1
ATOM 1149 C C . GLY A 1 147 ? -26.154 -10.266 48.353 1.00 73.38 147 GLY A C 1
ATOM 1150 O O . GLY A 1 147 ? -25.295 -10.042 47.501 1.00 73.38 147 GLY A O 1
ATOM 1151 N N . ASP A 1 148 ? -27.308 -10.887 48.082 1.00 77.00 148 ASP A N 1
ATOM 1152 C CA . ASP A 1 148 ? -27.739 -11.212 46.718 1.00 77.00 148 ASP A CA 1
ATOM 1153 C C . ASP A 1 148 ? -27.782 -9.919 45.883 1.00 77.00 148 ASP A C 1
ATOM 1155 O O . ASP A 1 148 ? -28.518 -8.990 46.242 1.00 77.00 148 ASP A O 1
ATOM 1159 N N . PRO A 1 149 ? -26.991 -9.801 44.798 1.00 72.88 149 PRO A N 1
ATOM 1160 C CA . PRO A 1 149 ? -26.986 -8.594 43.992 1.00 72.88 149 PRO A CA 1
ATOM 1161 C C . PRO A 1 149 ? -28.366 -8.418 43.367 1.00 72.88 149 PRO A C 1
ATOM 1163 O O . PRO A 1 149 ? -28.906 -9.338 42.747 1.00 72.88 149 PRO A O 1
ATOM 1166 N N . ALA A 1 150 ? -28.936 -7.223 43.519 1.00 82.81 150 ALA A N 1
ATOM 1167 C CA . ALA A 1 150 ? -30.181 -6.885 42.851 1.00 82.81 150 ALA A CA 1
ATOM 1168 C C . ALA A 1 150 ? -30.042 -7.178 41.341 1.00 82.81 150 ALA A C 1
ATOM 1170 O O . ALA A 1 150 ? -28.997 -6.869 40.759 1.00 82.81 150 ALA A O 1
ATOM 1171 N N . PRO A 1 151 ? -31.062 -7.753 40.679 1.00 85.12 151 PRO A N 1
ATOM 1172 C CA . PRO A 1 151 ? -30.994 -8.131 39.264 1.00 85.12 151 PRO A CA 1
ATOM 1173 C C . PRO A 1 151 ? -30.610 -6.964 38.336 1.00 85.12 151 PRO A C 1
ATOM 1175 O O . PRO A 1 151 ? -30.018 -7.183 37.282 1.00 85.12 151 PRO A O 1
ATOM 1178 N N . GLU A 1 152 ? -30.872 -5.724 38.752 1.00 87.69 152 GLU A N 1
ATOM 1179 C CA . GLU A 1 152 ? -30.437 -4.502 38.067 1.00 87.69 152 GLU A CA 1
ATOM 1180 C C . GLU A 1 152 ? -28.905 -4.356 38.006 1.00 87.69 152 GLU A C 1
ATOM 1182 O O . GLU A 1 152 ? -28.374 -3.945 36.977 1.00 87.69 152 GLU A O 1
ATOM 1187 N N . ILE A 1 153 ? -28.189 -4.744 39.070 1.00 85.12 153 ILE A N 1
ATOM 1188 C CA . ILE A 1 153 ? -26.717 -4.716 39.141 1.00 85.12 153 ILE A CA 1
ATOM 1189 C C . ILE A 1 153 ? -26.124 -5.777 38.211 1.00 85.12 153 ILE A C 1
ATOM 1191 O O . ILE A 1 153 ? -25.133 -5.538 37.527 1.00 85.12 153 ILE A O 1
ATOM 1195 N N . VAL A 1 154 ? -26.745 -6.957 38.159 1.00 83.62 154 VAL A N 1
ATOM 1196 C CA . VAL A 1 154 ? -26.302 -8.028 37.259 1.00 83.62 154 VAL A CA 1
ATOM 1197 C C . VAL A 1 154 ? -26.499 -7.610 35.801 1.00 83.62 154 VAL A C 1
ATOM 1199 O O . VAL A 1 154 ? -25.603 -7.799 34.982 1.00 83.62 154 VAL A O 1
ATOM 1202 N N . LEU A 1 155 ? -27.645 -7.005 35.471 1.00 87.44 155 LEU A N 1
ATOM 1203 C CA . LEU A 1 155 ? -27.929 -6.539 34.115 1.00 87.44 155 LEU A CA 1
ATOM 1204 C C . LEU A 1 155 ? -26.977 -5.416 33.677 1.00 87.44 155 LEU A C 1
ATOM 1206 O O . LEU A 1 155 ? -26.471 -5.467 32.557 1.00 87.44 155 LEU A O 1
ATOM 1210 N N . SER A 1 156 ? -26.703 -4.433 34.539 1.00 86.88 156 SER A N 1
ATOM 1211 C CA . SER A 1 156 ? -25.775 -3.343 34.213 1.00 86.88 156 SER A CA 1
ATOM 1212 C C . SER A 1 156 ? -24.346 -3.849 33.995 1.00 86.88 156 SER A C 1
ATOM 1214 O O . SER A 1 156 ? -23.701 -3.439 33.030 1.00 86.88 156 SER A O 1
ATOM 1216 N N . LEU A 1 157 ? -23.886 -4.808 34.808 1.00 83.94 157 LEU A N 1
ATOM 1217 C CA . LEU A 1 157 ? -22.582 -5.449 34.637 1.00 83.94 157 LEU A CA 1
ATOM 1218 C C . LEU A 1 157 ? -22.489 -6.221 33.312 1.00 83.94 157 LEU A C 1
ATOM 1220 O O . LEU A 1 157 ? -21.483 -6.130 32.614 1.00 83.94 157 LEU A O 1
ATOM 1224 N N . LEU A 1 158 ? -23.536 -6.963 32.938 1.00 85.94 158 LEU A N 1
ATOM 1225 C CA . LEU A 1 158 ? -23.565 -7.698 31.670 1.00 85.94 158 LEU A CA 1
ATOM 1226 C C . LEU A 1 158 ? -23.527 -6.763 30.455 1.00 85.94 158 LEU A C 1
ATOM 1228 O O . LEU A 1 158 ? -22.838 -7.070 29.482 1.00 85.94 158 LEU A O 1
ATOM 1232 N N . ILE A 1 159 ? -24.236 -5.630 30.513 1.00 90.88 159 ILE A N 1
ATOM 1233 C CA . ILE A 1 159 ? -24.202 -4.607 29.457 1.00 90.88 159 ILE A CA 1
ATOM 1234 C C . ILE A 1 159 ? -22.790 -4.030 29.337 1.00 90.88 159 ILE A C 1
ATOM 1236 O O . ILE A 1 159 ? -22.238 -4.010 28.241 1.00 90.88 159 ILE A O 1
ATOM 1240 N N . GLN A 1 160 ? -22.172 -3.656 30.458 1.00 88.31 160 GLN A N 1
ATOM 1241 C CA . GLN A 1 160 ? -20.817 -3.110 30.461 1.00 88.31 160 GLN A CA 1
ATOM 1242 C C . GLN A 1 160 ? -19.790 -4.098 29.885 1.00 88.31 160 GLN A C 1
ATOM 1244 O O . GLN A 1 160 ? -19.021 -3.737 28.999 1.00 88.31 160 GLN A O 1
ATOM 1249 N N . ILE A 1 161 ? -19.823 -5.366 30.315 1.00 83.62 161 ILE A N 1
ATOM 1250 C CA . ILE A 1 161 ? -18.939 -6.413 29.778 1.00 83.62 161 ILE A CA 1
ATOM 1251 C C . ILE A 1 161 ? -19.154 -6.588 28.267 1.00 83.62 161 ILE A C 1
ATOM 1253 O O . ILE A 1 161 ? -18.193 -6.765 27.519 1.00 83.62 161 ILE A O 1
ATOM 1257 N N . SER A 1 162 ? -20.407 -6.545 27.803 1.00 91.19 162 SER A N 1
ATOM 1258 C CA . SER A 1 162 ? -20.730 -6.649 26.378 1.00 91.19 162 SER A CA 1
ATOM 1259 C C . SER A 1 162 ? -20.152 -5.482 25.572 1.00 91.19 162 SER A C 1
ATOM 1261 O O . SER A 1 162 ? -19.568 -5.711 24.510 1.00 91.19 162 SER A O 1
ATOM 1263 N N . ASP A 1 163 ? -20.286 -4.253 26.071 1.00 90.31 163 ASP A N 1
ATOM 1264 C CA . ASP A 1 163 ? -19.764 -3.052 25.413 1.00 90.31 163 ASP A CA 1
ATOM 1265 C C . ASP A 1 163 ? -18.230 -3.066 25.359 1.00 90.31 163 ASP A C 1
ATOM 1267 O O . ASP A 1 163 ? -17.645 -2.798 24.307 1.00 90.31 163 ASP A O 1
ATOM 1271 N N . ASP A 1 164 ? -17.567 -3.475 26.443 1.00 86.56 164 ASP A N 1
ATOM 1272 C CA . ASP A 1 164 ? -16.108 -3.601 26.502 1.00 86.56 164 ASP A CA 1
ATOM 1273 C C . ASP A 1 164 ? -15.583 -4.649 25.507 1.00 86.56 164 ASP A C 1
ATOM 1275 O O . ASP A 1 164 ? -14.619 -4.400 24.774 1.00 86.56 164 ASP A O 1
ATOM 1279 N N . ILE A 1 165 ? -16.248 -5.808 25.412 1.00 86.50 165 ILE A N 1
ATOM 1280 C CA . ILE A 1 165 ? -15.905 -6.848 24.431 1.00 86.50 165 ILE A CA 1
ATOM 1281 C C . ILE A 1 165 ? -16.090 -6.325 23.002 1.00 86.50 165 ILE A C 1
ATOM 1283 O O . ILE A 1 165 ? -15.225 -6.544 22.148 1.00 86.50 165 ILE A O 1
ATOM 1287 N N . LEU A 1 166 ? -17.199 -5.637 22.719 1.00 92.25 166 LEU A N 1
ATOM 1288 C CA . LEU A 1 166 ? -17.480 -5.112 21.385 1.00 92.25 166 LEU A CA 1
ATOM 1289 C C . LEU A 1 166 ? -16.465 -4.038 20.973 1.00 92.25 166 LEU A C 1
ATOM 1291 O O . LEU A 1 166 ? -15.995 -4.047 19.831 1.00 92.25 166 LEU A O 1
ATOM 1295 N N . ASN A 1 167 ? -16.083 -3.157 21.898 1.00 90.19 167 ASN A N 1
ATOM 1296 C CA . ASN A 1 167 ? -15.051 -2.147 21.678 1.00 90.19 167 ASN A CA 1
ATOM 1297 C C . ASN A 1 167 ? -13.692 -2.798 21.393 1.00 90.19 167 ASN A C 1
ATOM 1299 O O . ASN A 1 167 ? -13.064 -2.479 20.382 1.00 90.19 167 ASN A O 1
ATOM 1303 N N . ALA A 1 168 ? -13.281 -3.785 22.195 1.00 89.69 168 ALA A N 1
ATOM 1304 C CA . ALA A 1 168 ? -12.027 -4.508 21.983 1.00 89.69 168 ALA A CA 1
ATOM 1305 C C . ALA A 1 168 ? -11.988 -5.228 20.622 1.00 89.69 168 ALA A C 1
ATOM 1307 O O . ALA A 1 168 ? -10.998 -5.147 19.890 1.00 89.69 168 ALA A O 1
ATOM 1308 N N . LEU A 1 169 ? -13.078 -5.901 20.235 1.00 91.75 169 LEU A N 1
ATOM 1309 C CA . LEU A 1 169 ? -13.187 -6.538 18.919 1.00 91.75 169 LEU A CA 1
ATOM 1310 C C . LEU A 1 169 ? -13.132 -5.511 17.784 1.00 91.75 169 LEU A C 1
ATOM 1312 O O . LEU A 1 169 ? -12.463 -5.744 16.776 1.00 91.75 169 LEU A O 1
ATOM 1316 N N . THR A 1 170 ? -13.796 -4.368 17.954 1.00 92.50 170 THR A N 1
ATOM 1317 C CA . THR A 1 170 ? -13.787 -3.274 16.979 1.00 92.50 170 THR A CA 1
ATOM 1318 C C . THR A 1 170 ? -12.373 -2.733 16.781 1.00 92.50 170 THR A C 1
ATOM 1320 O O . THR A 1 170 ? -11.924 -2.605 15.642 1.00 92.50 170 THR A O 1
ATOM 1323 N N . GLU A 1 171 ? -11.623 -2.500 17.859 1.00 91.69 171 GLU A N 1
ATOM 1324 C CA . GLU A 1 171 ? -10.228 -2.058 17.776 1.00 91.69 171 GLU A CA 1
ATOM 1325 C C . GLU A 1 171 ? -9.330 -3.078 17.070 1.00 91.69 171 GLU A C 1
ATOM 1327 O O . GLU A 1 171 ? -8.552 -2.699 16.190 1.00 91.69 171 GLU A O 1
ATOM 1332 N N . ILE A 1 172 ? -9.470 -4.373 17.382 1.00 93.44 172 ILE A N 1
ATOM 1333 C CA . ILE A 1 172 ? -8.716 -5.449 16.719 1.00 93.44 172 ILE A CA 1
ATOM 1334 C C . ILE A 1 172 ? -9.015 -5.472 15.216 1.00 93.44 172 ILE A C 1
ATOM 1336 O O . ILE A 1 172 ? -8.097 -5.592 14.402 1.00 93.44 172 ILE A O 1
ATOM 1340 N N . VAL A 1 173 ? -10.284 -5.331 14.825 1.00 94.88 173 VAL A N 1
ATOM 1341 C CA . VAL A 1 173 ? -10.687 -5.308 13.413 1.00 94.88 173 VAL A CA 1
ATOM 1342 C C . VAL A 1 173 ? -10.141 -4.069 12.704 1.00 94.88 173 VAL A C 1
ATOM 1344 O O . VAL A 1 173 ? -9.583 -4.194 11.611 1.00 94.88 173 VAL A O 1
ATOM 1347 N N . ILE A 1 174 ? -10.236 -2.883 13.312 1.00 93.94 174 ILE A N 1
ATOM 1348 C CA . ILE A 1 174 ? -9.670 -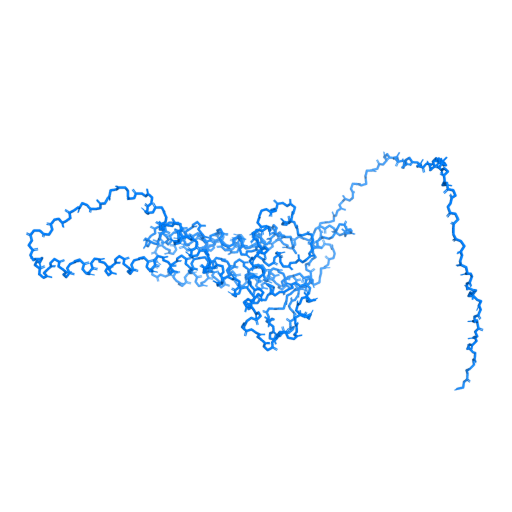1.647 12.747 1.00 93.94 174 ILE A CA 1
ATOM 1349 C C . ILE A 1 174 ? -8.152 -1.787 12.597 1.00 93.94 174 ILE A C 1
ATOM 1351 O O . ILE A 1 174 ? -7.601 -1.399 11.563 1.00 93.94 174 ILE A O 1
ATOM 1355 N N . PHE A 1 175 ? -7.467 -2.381 13.577 1.00 95.69 175 PHE A N 1
ATOM 1356 C CA . PHE A 1 175 ? -6.026 -2.628 13.526 1.00 95.69 175 PHE A CA 1
ATOM 1357 C C . PHE A 1 175 ? -5.659 -3.571 12.387 1.00 95.69 175 PHE A C 1
ATOM 1359 O O . PHE A 1 175 ? -4.830 -3.224 11.540 1.00 95.69 175 PHE A O 1
ATOM 1366 N N . PHE A 1 176 ? -6.342 -4.711 12.300 1.00 96.88 176 PHE A N 1
ATOM 1367 C CA . PHE A 1 176 ? -6.168 -5.672 11.221 1.00 96.88 176 PHE A CA 1
ATOM 1368 C C . PHE A 1 176 ? -6.346 -5.017 9.846 1.00 96.88 176 PHE A C 1
ATOM 1370 O O . PHE A 1 176 ? -5.478 -5.151 8.981 1.00 96.88 176 PHE A O 1
ATOM 1377 N N . LEU A 1 177 ? -7.438 -4.271 9.643 1.00 96.31 177 LEU A N 1
ATOM 1378 C CA . LEU A 1 177 ? -7.726 -3.605 8.372 1.00 96.31 177 LEU A CA 1
ATOM 1379 C C . LEU A 1 177 ? -6.685 -2.532 8.040 1.00 96.31 177 LEU A C 1
ATOM 1381 O O . LEU A 1 177 ? -6.234 -2.453 6.899 1.00 96.31 177 LEU A O 1
ATOM 1385 N N . THR A 1 178 ? -6.255 -1.747 9.029 1.00 95.44 178 THR A N 1
ATOM 1386 C CA . THR A 1 178 ? -5.232 -0.706 8.853 1.00 95.44 178 THR A CA 1
ATOM 1387 C C . THR A 1 178 ? -3.909 -1.312 8.385 1.00 95.44 178 THR A C 1
ATOM 1389 O O . THR A 1 178 ? -3.320 -0.851 7.401 1.00 95.44 178 THR A O 1
ATOM 1392 N N . VAL A 1 179 ? -3.463 -2.386 9.044 1.00 96.62 179 VAL A N 1
ATOM 1393 C CA . VAL A 1 179 ? -2.246 -3.117 8.672 1.00 96.62 179 VAL A CA 1
ATOM 1394 C C . VAL A 1 179 ? -2.397 -3.756 7.291 1.00 96.62 179 VAL A C 1
ATOM 1396 O O . VAL A 1 179 ? -1.523 -3.591 6.438 1.00 96.62 179 VAL A O 1
ATOM 1399 N N . PHE A 1 180 ? -3.515 -4.444 7.041 1.00 97.25 180 PHE A N 1
ATOM 1400 C CA . PHE A 1 180 ? -3.781 -5.125 5.775 1.00 97.25 180 PHE A CA 1
ATOM 1401 C C . PHE A 1 180 ? -3.765 -4.156 4.591 1.00 97.25 180 PHE A C 1
ATOM 1403 O O . PHE A 1 180 ? -3.036 -4.381 3.623 1.00 97.25 180 PHE A O 1
ATOM 1410 N N . ILE A 1 181 ? -4.537 -3.067 4.670 1.00 96.88 181 ILE A N 1
ATOM 1411 C CA . ILE A 1 181 ? -4.662 -2.082 3.590 1.00 96.88 181 ILE A CA 1
ATOM 1412 C C . ILE A 1 181 ? -3.324 -1.373 3.367 1.00 96.88 181 ILE A C 1
ATOM 1414 O O . ILE A 1 181 ? -2.928 -1.199 2.213 1.00 96.88 181 ILE A O 1
ATOM 1418 N N . GLY A 1 182 ? -2.599 -1.016 4.434 1.00 96.88 182 GLY A N 1
ATOM 1419 C CA . GLY A 1 182 ? -1.263 -0.426 4.330 1.00 96.88 182 GLY A CA 1
ATOM 1420 C C . GLY A 1 182 ? -0.291 -1.346 3.586 1.00 96.88 182 GLY A C 1
ATOM 1421 O O . GLY A 1 182 ? 0.239 -0.972 2.538 1.00 96.88 182 GLY A O 1
ATOM 1422 N N . LEU A 1 183 ? -0.122 -2.584 4.065 1.00 95.94 183 LEU A N 1
ATOM 1423 C CA . LEU A 1 183 ? 0.765 -3.574 3.442 1.00 95.94 183 LEU A CA 1
ATOM 1424 C C . LEU A 1 183 ? 0.367 -3.874 1.993 1.00 95.94 183 LEU A C 1
ATOM 1426 O O . LEU A 1 183 ? 1.226 -3.926 1.112 1.00 95.94 183 LEU A O 1
ATOM 1430 N N . PHE A 1 184 ? -0.928 -4.073 1.733 1.00 97.25 184 PHE A N 1
ATOM 1431 C CA . PHE A 1 184 ? -1.435 -4.405 0.404 1.00 97.25 184 PHE A CA 1
ATOM 1432 C C . PHE A 1 184 ? -1.216 -3.262 -0.584 1.00 97.25 184 PHE A C 1
ATOM 1434 O O . PHE A 1 184 ? -0.728 -3.502 -1.683 1.00 97.25 184 PHE A O 1
ATOM 1441 N N . SER A 1 185 ? -1.502 -2.021 -0.184 1.00 97.44 185 SER A N 1
ATOM 1442 C CA . SER A 1 185 ? -1.316 -0.843 -1.038 1.00 97.44 185 SER A CA 1
ATOM 1443 C C . SER A 1 185 ? 0.156 -0.633 -1.394 1.00 97.44 185 SER A C 1
ATOM 1445 O O . SER A 1 185 ? 0.482 -0.363 -2.550 1.00 97.44 185 SER A O 1
ATOM 1447 N N . GLY A 1 186 ? 1.056 -0.827 -0.424 1.00 97.12 186 GLY A N 1
ATOM 1448 C CA . GLY A 1 186 ? 2.493 -0.734 -0.657 1.00 97.12 186 GLY A CA 1
ATOM 1449 C C . GLY A 1 186 ? 2.984 -1.795 -1.640 1.00 97.12 186 GLY A C 1
ATOM 1450 O O . GLY A 1 186 ? 3.642 -1.474 -2.630 1.00 97.12 186 GLY A O 1
ATOM 1451 N N . GLN A 1 187 ? 2.604 -3.055 -1.414 1.00 96.06 187 GLN A N 1
ATOM 1452 C CA . GLN A 1 187 ? 2.957 -4.156 -2.312 1.00 96.06 187 GLN A CA 1
ATOM 1453 C C . GLN A 1 187 ? 2.348 -3.973 -3.712 1.00 96.06 187 GLN A C 1
ATOM 1455 O O . GLN A 1 187 ? 3.002 -4.237 -4.717 1.00 96.06 187 GLN A O 1
ATOM 1460 N N . PHE A 1 188 ? 1.112 -3.483 -3.808 1.00 97.44 188 PHE A N 1
ATOM 1461 C CA . PHE A 1 188 ? 0.457 -3.206 -5.085 1.00 97.44 188 PHE A CA 1
ATOM 1462 C C . PHE A 1 188 ? 1.219 -2.153 -5.897 1.00 97.44 188 PHE A C 1
ATOM 1464 O O . PHE A 1 188 ? 1.473 -2.354 -7.087 1.00 97.44 188 PHE A O 1
ATOM 1471 N N . MET A 1 189 ? 1.628 -1.053 -5.257 1.00 97.62 189 MET A N 1
ATOM 1472 C CA . MET A 1 189 ? 2.424 -0.016 -5.914 1.00 97.62 189 MET A CA 1
ATOM 1473 C C . MET A 1 189 ? 3.787 -0.539 -6.359 1.00 97.62 189 MET A C 1
ATOM 1475 O O . MET A 1 189 ? 4.197 -0.265 -7.487 1.00 97.62 189 MET A O 1
ATOM 1479 N N . HIS A 1 190 ? 4.434 -1.380 -5.550 1.00 95.50 190 HIS A N 1
ATOM 1480 C CA . HIS A 1 190 ? 5.644 -2.084 -5.966 1.00 95.50 190 HIS A CA 1
ATOM 1481 C C . HIS A 1 190 ? 5.417 -2.879 -7.266 1.00 95.50 190 HIS A C 1
ATOM 1483 O O . HIS A 1 190 ? 6.176 -2.733 -8.225 1.00 95.50 190 HIS A O 1
ATOM 1489 N N . LEU A 1 191 ? 4.339 -3.671 -7.347 1.00 95.69 191 LEU A N 1
ATOM 1490 C CA . LEU A 1 191 ? 4.002 -4.451 -8.546 1.00 95.69 191 LEU A CA 1
ATOM 1491 C C . LEU A 1 191 ? 3.762 -3.567 -9.783 1.00 95.69 191 LEU A C 1
ATOM 1493 O O . LEU A 1 191 ? 4.186 -3.894 -10.901 1.00 95.69 191 LEU A O 1
ATOM 1497 N N . TYR A 1 192 ? 3.076 -2.442 -9.592 1.00 97.00 192 TYR A N 1
ATOM 1498 C CA . TYR A 1 192 ? 2.855 -1.442 -10.634 1.00 97.00 192 TYR A CA 1
ATOM 1499 C C . TYR A 1 192 ? 4.179 -0.872 -11.160 1.00 97.00 192 TYR A C 1
ATOM 1501 O O . TYR A 1 192 ? 4.410 -0.823 -12.372 1.00 97.00 192 TYR A O 1
ATOM 1509 N N . GLU A 1 193 ? 5.088 -0.503 -10.267 1.00 95.62 193 GLU A N 1
ATOM 1510 C CA . GLU A 1 193 ? 6.391 0.035 -10.642 1.00 95.62 193 GLU A CA 1
ATOM 1511 C C . GLU A 1 193 ? 7.246 -0.991 -11.383 1.00 95.62 193 GLU A C 1
ATOM 1513 O O . GLU A 1 193 ? 7.855 -0.696 -12.414 1.00 95.62 193 GLU A O 1
ATOM 1518 N N . ASP A 1 194 ? 7.238 -2.234 -10.921 1.00 93.62 194 ASP A N 1
ATOM 1519 C CA . ASP A 1 194 ? 7.962 -3.313 -11.571 1.00 93.62 194 ASP A CA 1
ATOM 1520 C C . ASP A 1 194 ? 7.408 -3.659 -12.958 1.00 93.62 194 ASP A C 1
ATOM 1522 O O . ASP A 1 194 ? 8.173 -4.020 -13.862 1.00 93.62 194 ASP A O 1
ATOM 1526 N N . SER A 1 195 ? 6.108 -3.446 -13.175 1.00 95.69 195 SER A N 1
ATOM 1527 C CA . SER A 1 195 ? 5.476 -3.541 -14.497 1.00 95.69 195 SER A CA 1
ATOM 1528 C C . SER A 1 195 ? 6.030 -2.512 -15.487 1.00 95.69 195 SER A C 1
ATOM 1530 O O . SER A 1 195 ? 5.961 -2.730 -16.695 1.00 95.69 195 SER A O 1
ATOM 1532 N N . CYS A 1 196 ? 6.633 -1.421 -15.005 1.00 95.69 196 CYS A N 1
ATOM 1533 C CA . CYS A 1 196 ? 7.282 -0.401 -15.830 1.00 95.69 196 CYS A CA 1
ATOM 1534 C C . CYS A 1 196 ? 8.721 -0.784 -16.235 1.00 95.69 196 CYS A C 1
ATOM 1536 O O . CYS A 1 196 ? 9.325 -0.153 -17.110 1.00 95.69 196 CYS A O 1
ATOM 1538 N N . THR A 1 197 ? 9.292 -1.829 -15.631 1.00 92.62 197 THR A N 1
ATOM 1539 C CA . THR A 1 197 ? 10.657 -2.292 -15.913 1.00 92.62 197 THR A CA 1
ATOM 1540 C C . THR A 1 197 ? 10.708 -3.304 -17.056 1.00 92.62 197 THR A C 1
ATOM 1542 O O . THR A 1 197 ? 9.707 -3.930 -17.405 1.00 92.62 197 THR A O 1
ATOM 1545 N N . LYS A 1 198 ? 11.909 -3.518 -17.613 1.00 90.62 198 LYS A N 1
ATOM 1546 C CA . LYS A 1 198 ? 12.157 -4.574 -18.613 1.00 90.62 198 LYS A CA 1
ATOM 1547 C C . LYS A 1 198 ? 11.869 -5.986 -18.103 1.00 90.62 198 LYS A C 1
ATOM 1549 O O . LYS A 1 198 ? 11.475 -6.846 -18.889 1.00 90.62 198 LYS A O 1
ATOM 1554 N N . SER A 1 199 ? 12.109 -6.242 -16.815 1.00 87.44 199 SER A N 1
ATOM 1555 C CA . SER A 1 199 ? 11.813 -7.542 -16.208 1.00 87.44 199 SER A CA 1
ATOM 1556 C C . SER A 1 199 ? 10.311 -7.813 -16.231 1.00 87.44 199 SER A C 1
ATOM 1558 O O . SER A 1 199 ? 9.904 -8.925 -16.579 1.00 87.44 199 SER A O 1
ATOM 1560 N N . GLY A 1 200 ? 9.517 -6.779 -15.930 1.00 91.50 200 GLY A N 1
ATOM 1561 C CA . GLY A 1 200 ? 8.068 -6.853 -15.820 1.00 91.50 200 GLY A CA 1
ATOM 1562 C C . GLY A 1 200 ? 7.590 -7.752 -14.682 1.00 91.50 200 GLY A C 1
ATOM 1563 O O . GLY A 1 200 ? 8.386 -8.311 -13.926 1.00 91.50 200 GLY A O 1
ATOM 1564 N N . ILE A 1 201 ? 6.273 -7.933 -14.616 1.00 92.25 201 ILE A N 1
ATOM 1565 C CA . ILE A 1 201 ? 5.586 -8.751 -13.616 1.00 92.25 201 ILE A CA 1
ATOM 1566 C C . ILE A 1 201 ? 4.501 -9.619 -14.239 1.00 92.25 201 ILE A C 1
ATOM 1568 O O . ILE A 1 201 ? 3.914 -9.285 -15.269 1.00 92.25 201 ILE A O 1
ATOM 1572 N N . ARG A 1 202 ? 4.218 -10.748 -13.584 1.00 92.12 202 ARG A N 1
ATOM 1573 C CA . ARG A 1 202 ? 3.086 -11.623 -13.894 1.00 92.12 202 ARG A CA 1
ATOM 1574 C C . ARG A 1 202 ? 2.025 -11.493 -12.802 1.00 92.12 202 ARG A C 1
ATOM 1576 O O . ARG A 1 202 ? 1.981 -12.292 -11.870 1.00 92.12 202 ARG A O 1
ATOM 1583 N N . TRP A 1 203 ? 1.164 -10.486 -12.940 1.00 93.38 203 TRP A N 1
ATOM 1584 C CA . TRP A 1 203 ? 0.142 -10.117 -11.951 1.00 93.38 203 TRP A CA 1
ATOM 1585 C C . TRP A 1 203 ? -0.729 -11.285 -11.489 1.00 93.38 203 TRP A C 1
ATOM 1587 O O . TRP A 1 203 ? -1.084 -11.364 -10.322 1.00 93.38 203 TRP A O 1
ATOM 1597 N N . PHE A 1 204 ? -1.053 -12.208 -12.389 1.00 90.81 204 PHE A N 1
ATOM 1598 C CA . PHE A 1 204 ? -2.041 -13.254 -12.138 1.00 90.81 204 PHE A CA 1
ATOM 1599 C C . PHE A 1 204 ? -1.426 -14.625 -11.854 1.00 90.81 204 PHE A C 1
ATOM 1601 O O . PHE A 1 204 ? -2.108 -15.635 -12.016 1.00 90.81 204 PHE A O 1
ATOM 1608 N N . LEU A 1 205 ? -0.152 -14.711 -11.459 1.00 86.19 205 LEU A N 1
ATOM 1609 C CA . LEU A 1 205 ? 0.371 -15.979 -10.946 1.00 86.19 205 LEU A CA 1
ATOM 1610 C C . LEU A 1 205 ? -0.408 -16.402 -9.682 1.00 86.19 205 LEU A C 1
ATOM 1612 O O . LEU A 1 205 ? -0.725 -15.547 -8.860 1.00 86.19 205 LEU A O 1
ATOM 1616 N N . PRO A 1 206 ? -0.707 -17.705 -9.505 1.00 81.44 206 PRO A N 1
ATOM 1617 C CA . PRO A 1 206 ? -0.297 -18.845 -10.339 1.00 81.44 206 PRO A CA 1
ATOM 1618 C C . PRO A 1 206 ? -1.251 -19.175 -11.509 1.00 81.44 206 PRO A C 1
ATOM 1620 O O . PRO A 1 206 ? -1.028 -20.157 -12.217 1.00 81.44 206 PRO A O 1
ATOM 1623 N N . PHE A 1 207 ? -2.313 -18.396 -11.718 1.00 84.81 207 PHE A N 1
ATOM 1624 C CA . PHE A 1 207 ? -3.370 -18.673 -12.699 1.00 84.81 207 PHE A CA 1
ATOM 1625 C C . PHE A 1 207 ? -2.965 -18.373 -14.145 1.00 84.81 207 PHE A C 1
ATOM 1627 O O . PHE A 1 207 ? -3.374 -19.090 -15.055 1.00 84.81 207 PHE A O 1
ATOM 1634 N N . SER A 1 208 ? -2.148 -17.341 -14.366 1.00 85.25 208 SER A N 1
ATOM 1635 C CA . SER A 1 208 ? -1.684 -16.948 -15.697 1.00 85.25 208 SER A CA 1
ATOM 1636 C C . SER A 1 208 ? -0.206 -16.568 -15.707 1.00 85.25 208 SER A C 1
ATOM 1638 O O . SER A 1 208 ? 0.320 -15.955 -14.778 1.00 85.25 208 SER A O 1
ATOM 1640 N N . GLY A 1 209 ? 0.467 -16.933 -16.800 1.00 83.75 209 GLY A N 1
ATOM 1641 C CA . GLY A 1 209 ? 1.847 -16.547 -17.092 1.00 83.75 209 GLY A CA 1
ATOM 1642 C C . GLY A 1 209 ? 1.975 -15.207 -17.824 1.00 83.75 209 GLY A C 1
ATOM 1643 O O . GLY A 1 209 ? 3.098 -14.821 -18.157 1.00 83.75 209 GLY A O 1
ATOM 1644 N N . PHE A 1 210 ? 0.856 -14.520 -18.098 1.00 90.19 210 PHE A N 1
ATOM 1645 C CA . PHE A 1 210 ? 0.851 -13.247 -18.815 1.00 90.19 210 PHE A CA 1
ATOM 1646 C C . PHE A 1 210 ? 1.712 -12.217 -18.086 1.00 90.19 210 PHE A C 1
ATOM 1648 O O . PHE A 1 210 ? 1.542 -11.974 -16.890 1.00 90.19 210 PHE A O 1
ATOM 1655 N N . ARG A 1 211 ? 2.659 -11.631 -18.821 1.00 92.56 211 ARG A N 1
ATOM 1656 C CA . ARG A 1 211 ? 3.650 -10.706 -18.281 1.00 92.56 211 ARG A CA 1
ATOM 1657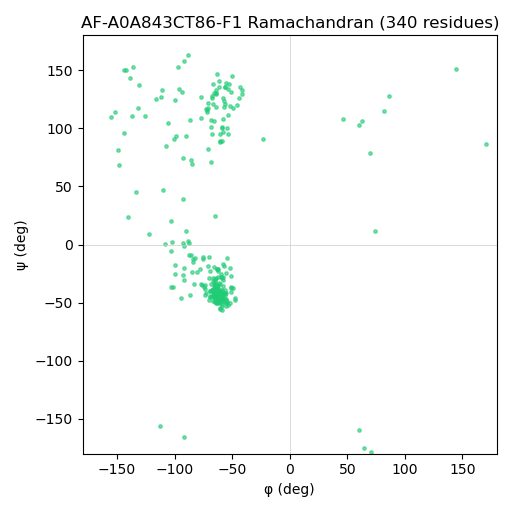 C C . ARG A 1 211 ? 3.406 -9.301 -18.809 1.00 92.56 211 ARG A C 1
ATOM 1659 O O . ARG A 1 211 ? 3.407 -9.091 -20.018 1.00 92.56 211 ARG A O 1
ATOM 1666 N N . ILE A 1 212 ? 3.304 -8.350 -17.890 1.00 94.88 212 ILE A N 1
ATOM 1667 C CA . ILE A 1 212 ? 3.251 -6.917 -18.167 1.00 94.88 212 ILE A CA 1
ATOM 1668 C C . ILE A 1 212 ? 4.644 -6.340 -17.920 1.00 94.88 212 ILE A C 1
ATOM 1670 O O . ILE A 1 212 ? 5.211 -6.533 -16.848 1.00 94.88 212 ILE A O 1
ATOM 1674 N N . SER A 1 213 ? 5.219 -5.670 -18.919 1.00 95.25 213 SER A N 1
ATOM 1675 C CA . SER A 1 213 ? 6.572 -5.106 -18.843 1.00 95.25 213 SER A CA 1
ATOM 1676 C C . SER A 1 213 ? 6.678 -3.777 -19.584 1.00 95.25 213 SER A C 1
ATOM 1678 O O . SER A 1 213 ? 6.021 -3.584 -20.610 1.00 95.25 213 SER A O 1
ATOM 1680 N N . GLY A 1 214 ? 7.568 -2.911 -19.109 1.00 94.62 214 GLY A N 1
ATOM 1681 C CA . GLY A 1 214 ? 7.975 -1.673 -19.763 1.00 94.62 214 GLY A CA 1
ATOM 1682 C C . GLY A 1 214 ? 9.433 -1.732 -20.218 1.00 94.62 214 GLY A C 1
ATOM 1683 O O . GLY A 1 214 ? 10.000 -2.800 -20.444 1.00 94.62 214 GLY A O 1
ATOM 1684 N N . HIS A 1 215 ? 10.058 -0.567 -20.359 1.00 92.56 215 HIS A N 1
ATOM 1685 C CA . HIS A 1 215 ? 11.430 -0.422 -20.844 1.00 92.56 215 HIS A CA 1
ATOM 1686 C C . HIS A 1 215 ? 12.357 0.301 -19.858 1.00 92.56 215 HIS A C 1
ATOM 1688 O O . HIS A 1 215 ? 13.488 0.628 -20.238 1.00 92.56 215 HIS A O 1
ATOM 1694 N N . ILE A 1 216 ? 11.926 0.562 -18.616 1.00 90.31 216 ILE A N 1
ATOM 1695 C CA . ILE A 1 216 ? 12.795 1.145 -17.580 1.00 90.31 216 ILE A CA 1
ATOM 1696 C C . ILE A 1 216 ? 13.903 0.151 -17.229 1.00 90.31 216 ILE A C 1
ATOM 1698 O O . ILE A 1 216 ? 13.647 -1.033 -16.979 1.00 90.31 216 ILE A O 1
ATOM 1702 N N . ARG A 1 217 ? 15.150 0.635 -17.227 1.00 84.38 217 ARG A N 1
ATOM 1703 C CA . ARG A 1 217 ? 16.318 -0.161 -16.832 1.00 84.38 217 ARG A CA 1
ATOM 1704 C C . ARG A 1 217 ? 16.631 0.040 -15.353 1.00 84.38 217 ARG A C 1
ATOM 1706 O O . ARG A 1 217 ? 16.747 1.164 -14.880 1.00 84.38 217 ARG A O 1
ATOM 1713 N N . THR A 1 218 ? 16.821 -1.061 -14.641 1.00 73.69 218 THR A N 1
ATOM 1714 C CA . THR A 1 218 ? 17.628 -1.101 -13.418 1.00 73.69 218 THR A CA 1
ATOM 1715 C C . THR A 1 218 ? 19.084 -0.952 -13.828 1.00 73.69 218 THR A C 1
ATOM 1717 O O . THR A 1 218 ? 19.574 -1.779 -14.591 1.00 73.69 218 THR A O 1
ATOM 1720 N N . ILE A 1 219 ? 19.748 0.112 -13.387 1.00 66.38 219 ILE A N 1
ATOM 1721 C CA . ILE A 1 219 ? 21.172 0.330 -13.662 1.00 66.38 219 ILE A CA 1
ATOM 1722 C C . ILE A 1 219 ? 21.951 -0.879 -13.141 1.00 66.38 219 ILE A C 1
ATOM 1724 O O . ILE A 1 219 ? 21.849 -1.206 -11.960 1.00 66.38 219 ILE A O 1
ATOM 1728 N N . THR A 1 220 ? 22.706 -1.528 -14.018 1.00 57.41 220 THR A N 1
ATOM 1729 C CA . THR A 1 220 ? 23.810 -2.417 -13.648 1.00 57.41 220 THR A CA 1
ATOM 1730 C C . THR A 1 220 ? 25.110 -1.625 -13.743 1.00 57.41 220 THR A C 1
ATOM 1732 O O . THR A 1 220 ? 25.190 -0.678 -14.530 1.00 57.41 220 THR A O 1
ATOM 1735 N N . ASP A 1 221 ? 26.121 -1.996 -12.960 1.00 50.84 221 ASP A N 1
ATOM 1736 C CA . ASP A 1 221 ? 27.390 -1.257 -12.861 1.00 50.84 221 ASP A CA 1
ATOM 1737 C C . ASP A 1 221 ? 28.123 -1.082 -14.214 1.00 50.84 221 ASP A C 1
ATOM 1739 O O . ASP A 1 221 ? 28.902 -0.141 -14.371 1.00 50.84 221 ASP A O 1
ATOM 1743 N N . ASP A 1 222 ? 27.781 -1.899 -15.218 1.00 53.12 222 ASP A N 1
ATOM 1744 C CA . ASP A 1 222 ? 28.379 -1.914 -16.561 1.00 53.12 222 ASP A CA 1
ATOM 1745 C C . ASP A 1 222 ? 27.673 -1.035 -17.623 1.00 53.12 222 ASP A C 1
ATOM 1747 O O . ASP A 1 222 ? 28.109 -0.993 -18.774 1.00 53.12 222 ASP A O 1
ATOM 1751 N N . ASP A 1 223 ? 26.572 -0.337 -17.300 1.00 60.44 223 ASP A N 1
ATOM 1752 C CA . ASP A 1 223 ? 25.792 0.400 -18.314 1.00 60.44 223 ASP A CA 1
ATOM 1753 C C . ASP A 1 223 ? 26.352 1.833 -18.535 1.00 60.44 223 ASP A C 1
ATOM 1755 O O . ASP A 1 223 ? 26.151 2.756 -17.738 1.00 60.44 223 ASP A O 1
ATOM 1759 N N . ASP A 1 224 ? 27.018 2.053 -19.678 1.00 62.44 224 ASP A N 1
ATOM 1760 C CA . ASP A 1 224 ? 27.556 3.357 -20.128 1.00 62.44 224 ASP A CA 1
ATOM 1761 C C . ASP A 1 224 ? 26.487 4.468 -20.249 1.00 62.44 224 ASP A C 1
ATOM 1763 O O . ASP A 1 224 ? 26.807 5.659 -20.309 1.00 62.44 224 ASP A O 1
ATOM 1767 N N . ALA A 1 225 ? 25.205 4.093 -20.288 1.00 64.31 225 ALA A N 1
ATOM 1768 C CA . ALA A 1 225 ? 24.080 4.999 -20.504 1.00 64.31 225 ALA A CA 1
ATOM 1769 C C . ALA A 1 225 ? 23.719 5.869 -19.281 1.00 64.31 225 ALA A C 1
ATOM 1771 O O . ALA A 1 225 ? 22.967 6.822 -19.437 1.00 64.31 225 ALA A O 1
ATOM 1772 N N . GLY A 1 226 ? 24.258 5.611 -18.085 1.00 71.50 226 GLY A N 1
ATOM 1773 C CA . GLY A 1 226 ? 23.871 6.355 -16.878 1.00 71.50 226 GLY A CA 1
ATOM 1774 C C . GLY A 1 226 ? 22.441 6.039 -16.392 1.00 71.50 226 GLY A C 1
ATOM 1775 O O . GLY A 1 226 ? 21.767 5.171 -16.951 1.00 71.50 226 GLY A O 1
ATOM 1776 N N . PRO A 1 227 ? 21.973 6.694 -15.310 1.00 78.88 227 PRO A N 1
ATOM 1777 C CA . PRO A 1 227 ? 20.675 6.406 -14.707 1.00 78.88 227 PRO A CA 1
ATOM 1778 C C . PRO A 1 227 ? 19.495 6.778 -15.611 1.00 78.88 227 PRO A C 1
ATOM 1780 O O . PRO A 1 227 ? 19.474 7.856 -16.208 1.00 78.88 227 PRO A O 1
ATOM 1783 N N . ASP A 1 228 ? 18.490 5.900 -15.651 1.00 86.31 228 ASP A N 1
ATOM 1784 C CA . ASP A 1 228 ? 17.181 6.184 -16.247 1.00 86.31 228 ASP A CA 1
ATOM 1785 C C . ASP A 1 228 ? 16.459 7.245 -15.401 1.00 86.31 228 ASP A C 1
ATOM 1787 O O . ASP A 1 228 ? 16.324 7.092 -14.186 1.00 86.31 228 ASP A O 1
ATOM 1791 N N . THR A 1 229 ? 16.018 8.341 -16.017 1.00 90.12 229 THR A N 1
ATOM 1792 C CA . THR A 1 229 ? 15.395 9.468 -15.303 1.00 90.12 229 THR A CA 1
ATOM 1793 C C . THR A 1 229 ? 13.904 9.272 -15.044 1.00 90.12 229 THR A C 1
ATOM 1795 O O . THR A 1 229 ? 13.328 10.002 -14.232 1.00 90.12 229 THR A O 1
ATOM 1798 N N . ARG A 1 230 ? 13.263 8.278 -15.676 1.00 92.12 230 ARG A N 1
ATOM 1799 C CA . ARG A 1 230 ? 11.815 8.043 -15.558 1.00 92.12 230 ARG A CA 1
ATOM 1800 C C . ARG A 1 230 ? 11.344 7.788 -14.123 1.00 92.12 230 ARG A C 1
ATOM 1802 O O . ARG A 1 230 ? 10.369 8.424 -13.742 1.00 92.12 230 ARG A O 1
ATOM 1809 N N . PRO A 1 231 ? 12.022 6.988 -13.273 1.00 92.56 231 PRO A N 1
ATOM 1810 C CA . PRO A 1 231 ? 11.621 6.842 -11.869 1.00 92.56 231 PRO A CA 1
ATOM 1811 C C . PRO A 1 231 ? 11.563 8.178 -11.111 1.00 92.56 231 PRO A C 1
ATOM 1813 O O . PRO A 1 231 ? 10.636 8.433 -10.342 1.00 92.56 231 PRO A O 1
ATOM 1816 N N . ALA A 1 232 ? 12.514 9.083 -11.369 1.00 92.38 232 ALA A N 1
ATOM 1817 C CA . ALA A 1 232 ? 12.505 10.411 -10.761 1.00 92.38 232 ALA A CA 1
ATOM 1818 C C . ALA A 1 232 ? 11.336 11.268 -11.273 1.00 92.38 232 ALA A C 1
ATOM 1820 O O . ALA A 1 232 ? 10.719 11.979 -10.476 1.00 92.38 232 ALA A O 1
ATOM 1821 N N . PHE A 1 233 ? 11.024 11.172 -12.569 1.00 94.25 233 PHE A N 1
ATOM 1822 C CA . PHE A 1 233 ? 9.853 11.806 -13.173 1.00 94.25 233 PHE A CA 1
ATOM 1823 C C . PHE A 1 233 ? 8.544 11.256 -12.585 1.00 94.25 233 PHE A C 1
ATOM 1825 O O . PHE A 1 233 ? 7.679 12.037 -12.208 1.00 94.25 233 PHE A O 1
ATOM 1832 N N . PHE A 1 234 ? 8.426 9.937 -12.402 1.00 95.75 234 PHE A N 1
ATOM 1833 C CA . PHE A 1 234 ? 7.233 9.284 -11.844 1.00 95.75 234 PHE A CA 1
ATOM 1834 C C . PHE A 1 234 ? 6.943 9.797 -10.439 1.00 95.75 234 PHE A C 1
ATOM 1836 O O . PHE A 1 234 ? 5.837 10.250 -10.152 1.00 95.75 234 PHE A O 1
ATOM 1843 N N . ARG A 1 235 ? 7.977 9.816 -9.592 1.00 96.06 235 ARG A N 1
ATOM 1844 C CA . ARG A 1 235 ? 7.908 10.384 -8.245 1.00 96.06 235 ARG A CA 1
ATOM 1845 C C . ARG A 1 235 ? 7.431 11.836 -8.264 1.00 96.06 235 ARG A C 1
ATOM 1847 O O . ARG A 1 235 ? 6.588 12.197 -7.456 1.00 96.06 235 ARG A O 1
ATOM 1854 N N . GLN A 1 236 ? 7.981 12.677 -9.142 1.00 97.12 236 GLN A N 1
ATOM 1855 C CA . GLN A 1 236 ? 7.589 14.090 -9.212 1.00 97.12 236 GLN A CA 1
ATOM 1856 C C . GLN A 1 236 ? 6.137 14.261 -9.660 1.00 97.12 236 GLN A C 1
ATOM 1858 O O . GLN A 1 236 ? 5.429 15.087 -9.089 1.00 97.12 236 GLN A O 1
ATOM 1863 N N . THR A 1 237 ? 5.696 13.481 -10.647 1.00 96.88 237 THR A N 1
ATOM 1864 C CA . THR A 1 237 ? 4.312 13.495 -11.125 1.00 96.88 237 THR A CA 1
ATOM 1865 C C . THR A 1 237 ? 3.355 13.113 -10.003 1.00 96.88 237 THR A C 1
ATOM 1867 O O . THR A 1 237 ? 2.498 13.925 -9.667 1.00 96.88 237 THR A O 1
ATOM 1870 N N . PHE A 1 238 ? 3.562 11.960 -9.354 1.00 97.88 238 PHE A N 1
ATOM 1871 C CA . PHE A 1 238 ? 2.711 11.523 -8.244 1.00 97.88 238 PHE A CA 1
ATOM 1872 C C . PHE A 1 238 ? 2.754 12.459 -7.041 1.00 97.88 238 PHE A C 1
ATOM 1874 O O . PHE A 1 238 ? 1.733 12.661 -6.395 1.00 97.88 238 PHE A O 1
ATOM 1881 N N . LEU A 1 239 ? 3.906 13.066 -6.746 1.00 97.06 239 LEU A N 1
ATOM 1882 C CA . LEU A 1 239 ? 4.013 14.034 -5.658 1.00 97.06 239 LEU A CA 1
ATOM 1883 C C . LEU A 1 239 ? 3.173 15.282 -5.950 1.00 97.06 239 LEU A C 1
ATOM 1885 O O . LEU A 1 239 ? 2.465 15.760 -5.071 1.00 97.06 239 LEU A O 1
ATOM 1889 N N . ARG A 1 240 ? 3.225 15.807 -7.179 1.00 97.25 240 ARG A N 1
ATOM 1890 C CA . ARG A 1 240 ? 2.448 16.992 -7.577 1.00 97.25 240 ARG A CA 1
ATOM 1891 C C . ARG A 1 240 ? 0.949 16.711 -7.579 1.00 97.25 240 ARG A C 1
ATOM 1893 O O . ARG A 1 240 ? 0.197 17.488 -6.997 1.00 97.25 240 ARG A O 1
ATOM 1900 N N . THR A 1 241 ? 0.521 15.609 -8.197 1.00 96.69 241 THR A N 1
ATOM 1901 C CA . THR A 1 241 ? -0.894 15.202 -8.195 1.00 96.69 241 THR A CA 1
ATOM 1902 C C . THR A 1 241 ? -1.366 14.845 -6.790 1.00 96.69 241 THR A C 1
ATOM 1904 O O . THR A 1 241 ? -2.488 15.177 -6.425 1.00 96.69 241 THR A O 1
ATOM 1907 N N . GLY A 1 242 ? -0.494 14.251 -5.975 1.00 96.12 242 GLY A N 1
ATOM 1908 C CA . GLY A 1 242 ? -0.753 13.933 -4.579 1.00 96.12 242 GLY A CA 1
ATOM 1909 C C . GLY A 1 242 ? -0.979 15.176 -3.728 1.00 96.12 242 GLY A C 1
ATOM 1910 O O . GLY A 1 242 ? -2.004 15.259 -3.068 1.00 96.12 242 GLY A O 1
ATOM 1911 N N . ILE A 1 243 ? -0.089 16.174 -3.800 1.00 96.69 243 ILE A N 1
ATOM 1912 C CA . ILE A 1 243 ? -0.254 17.460 -3.099 1.00 96.69 243 ILE A CA 1
ATOM 1913 C C . ILE A 1 243 ? -1.552 18.152 -3.533 1.00 96.69 243 ILE A C 1
ATOM 1915 O O . ILE A 1 243 ? -2.326 18.581 -2.681 1.00 96.69 243 ILE A O 1
ATOM 1919 N N . ALA A 1 244 ? -1.814 18.236 -4.841 1.00 96.94 244 ALA A N 1
ATOM 1920 C CA . ALA A 1 244 ? -3.040 18.844 -5.356 1.00 96.94 244 ALA A CA 1
ATOM 1921 C C . ALA A 1 244 ? -4.297 18.106 -4.860 1.00 96.94 244 ALA A C 1
ATOM 1923 O O . ALA A 1 244 ? -5.258 18.742 -4.430 1.00 96.94 244 ALA A O 1
ATOM 1924 N N . GLY A 1 245 ? -4.267 16.770 -4.856 1.00 96.19 245 GLY A N 1
ATOM 1925 C CA . GLY A 1 245 ? -5.334 15.936 -4.309 1.00 96.19 245 GLY A CA 1
ATOM 1926 C C . GLY A 1 245 ? -5.543 16.153 -2.811 1.00 96.19 245 GLY A C 1
ATOM 1927 O O . GLY A 1 245 ? -6.679 16.321 -2.381 1.00 96.19 245 GLY A O 1
ATOM 1928 N N . SER A 1 246 ? -4.472 16.234 -2.017 1.00 95.50 246 SER A N 1
ATOM 1929 C CA . SER A 1 246 ? -4.558 16.523 -0.579 1.00 95.50 246 SER A CA 1
ATOM 1930 C C . SER A 1 246 ? -5.216 17.872 -0.304 1.00 95.50 246 SER A C 1
ATOM 1932 O O . SER A 1 246 ? -6.073 17.967 0.569 1.00 95.50 246 SER A O 1
ATOM 1934 N N . LEU A 1 247 ? -4.841 18.912 -1.058 1.00 96.19 247 LEU A N 1
ATOM 1935 C CA . LEU A 1 247 ? -5.427 20.250 -0.933 1.00 96.19 247 LEU A CA 1
ATOM 1936 C C . LEU A 1 247 ? -6.913 20.259 -1.307 1.00 96.19 247 LEU A C 1
ATOM 1938 O O . LEU A 1 247 ? -7.711 20.906 -0.627 1.00 96.19 247 LEU A O 1
ATOM 1942 N N . LEU A 1 248 ? -7.294 19.516 -2.351 1.00 95.81 248 LEU A N 1
ATOM 1943 C CA . LEU A 1 248 ? -8.695 19.334 -2.725 1.00 95.81 248 LEU A CA 1
ATOM 1944 C C . LEU A 1 248 ? -9.483 18.654 -1.598 1.00 95.81 248 LEU A C 1
ATOM 1946 O O . LEU A 1 248 ? -10.536 19.156 -1.220 1.00 95.81 248 LEU A O 1
ATOM 1950 N N . LEU A 1 249 ? -8.965 17.561 -1.028 1.00 95.31 249 LEU A N 1
ATOM 1951 C CA . LEU A 1 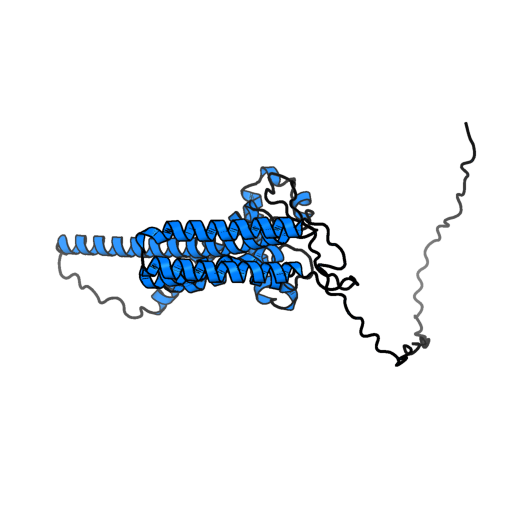249 ? -9.629 16.841 0.067 1.00 95.31 249 LEU A CA 1
ATOM 1952 C C . LEU A 1 249 ? -9.775 17.708 1.315 1.00 95.31 249 LEU A C 1
ATOM 1954 O O . LEU A 1 249 ? -10.851 17.747 1.900 1.00 95.31 249 LEU A O 1
ATOM 1958 N N . LEU A 1 250 ? -8.729 18.451 1.679 1.00 94.00 250 LEU A N 1
ATOM 1959 C CA . LEU A 1 250 ? -8.763 19.411 2.783 1.00 94.00 250 LEU A CA 1
ATOM 1960 C C . LEU A 1 250 ? -9.828 20.492 2.573 1.00 94.00 250 LEU A C 1
ATOM 1962 O O . LEU A 1 250 ? -10.572 20.820 3.492 1.00 94.00 250 LEU A O 1
ATOM 1966 N N . THR A 1 251 ? -9.922 21.019 1.353 1.00 94.69 251 THR A N 1
ATOM 1967 C CA . THR A 1 251 ? -10.882 22.073 1.007 1.00 94.69 251 THR A CA 1
ATOM 1968 C C . THR A 1 251 ? -12.312 21.539 1.018 1.00 94.69 251 THR A C 1
ATOM 1970 O O . THR A 1 251 ? -13.197 22.168 1.590 1.00 94.69 251 THR A O 1
ATOM 1973 N N . VAL A 1 252 ? -12.554 20.363 0.430 1.00 95.31 252 VAL A N 1
ATOM 1974 C CA . VAL A 1 252 ? -13.879 19.728 0.448 1.00 95.31 252 VAL A CA 1
ATOM 1975 C C . VAL A 1 252 ? -14.283 19.384 1.876 1.00 95.31 252 VAL A C 1
ATOM 1977 O O . VAL A 1 252 ? -15.395 19.710 2.265 1.00 95.31 252 VAL A O 1
ATOM 1980 N N . GLN A 1 253 ? -13.382 18.834 2.692 1.00 93.38 253 GLN A N 1
ATOM 1981 C CA . GLN A 1 253 ? -13.662 18.555 4.102 1.00 93.38 253 GLN A CA 1
ATOM 1982 C C . GLN A 1 253 ? -14.055 19.821 4.880 1.00 93.38 253 GLN A C 1
ATOM 1984 O O . GLN A 1 253 ? -14.942 19.762 5.727 1.00 93.38 253 GLN A O 1
ATOM 1989 N N . ALA A 1 254 ? -13.406 20.955 4.600 1.00 92.88 254 ALA A N 1
ATOM 1990 C CA . ALA A 1 254 ? -13.661 22.215 5.293 1.00 92.88 254 ALA A CA 1
ATOM 1991 C C . ALA A 1 254 ? -14.948 22.923 4.832 1.00 92.88 254 ALA A C 1
ATOM 1993 O O . ALA A 1 254 ? -15.591 23.592 5.636 1.00 92.88 254 ALA A O 1
ATOM 1994 N N . VAL A 1 255 ? -15.308 22.814 3.549 1.00 96.88 255 VAL A N 1
ATOM 1995 C CA . VAL A 1 255 ? -16.414 23.590 2.953 1.00 96.88 255 VAL A CA 1
ATOM 1996 C C . VAL A 1 255 ? -17.684 22.753 2.764 1.00 96.88 255 VAL A C 1
ATOM 1998 O O . VAL A 1 255 ? -18.783 23.287 2.892 1.00 96.88 255 VAL A O 1
ATOM 2001 N N . ARG A 1 256 ? -17.544 21.468 2.416 1.00 96.69 256 ARG A N 1
ATOM 2002 C CA . ARG A 1 256 ? -18.624 20.534 2.038 1.00 96.69 256 ARG A CA 1
ATOM 2003 C C . ARG A 1 256 ? -18.290 19.092 2.454 1.00 96.69 256 ARG A C 1
ATOM 2005 O O . ARG A 1 256 ? -18.018 18.252 1.585 1.00 96.69 256 ARG A O 1
ATOM 2012 N N . PRO A 1 257 ? -18.257 18.780 3.762 1.00 93.88 257 PRO A N 1
ATOM 2013 C CA . PRO A 1 257 ? -17.873 17.456 4.253 1.00 93.88 257 PRO A CA 1
ATOM 2014 C C . PRO A 1 257 ? -18.751 16.327 3.690 1.00 93.88 257 PRO A C 1
ATOM 2016 O O . PRO A 1 257 ? -18.269 15.216 3.489 1.00 93.88 257 PRO A O 1
ATOM 2019 N N . GLU A 1 258 ? -20.006 16.600 3.337 1.00 94.56 258 GLU A N 1
ATOM 2020 C CA . GLU A 1 258 ? -20.907 15.645 2.686 1.00 94.56 258 GLU A CA 1
ATOM 2021 C C . GLU A 1 258 ? -20.418 15.187 1.298 1.00 94.56 258 GLU A C 1
ATOM 2023 O O . GLU A 1 258 ? -20.790 14.113 0.827 1.00 94.56 258 GLU A O 1
ATOM 2028 N N . GLN A 1 259 ? -19.543 15.962 0.646 1.00 96.50 259 GLN A N 1
ATOM 2029 C CA . GLN A 1 259 ? -18.965 15.637 -0.663 1.00 96.50 259 GLN A CA 1
ATOM 2030 C C . GLN A 1 259 ? -17.625 14.895 -0.562 1.00 96.50 259 GLN A C 1
ATOM 2032 O O . GLN A 1 259 ? -17.041 14.549 -1.595 1.00 96.50 259 GLN A O 1
ATOM 2037 N N . ILE A 1 260 ? -17.128 14.601 0.645 1.00 93.81 260 ILE A N 1
ATOM 2038 C CA . ILE A 1 260 ? -15.770 14.080 0.837 1.00 93.81 260 ILE A CA 1
ATOM 2039 C C . ILE A 1 260 ? -15.516 12.750 0.123 1.00 93.81 260 ILE A C 1
ATOM 2041 O O . ILE A 1 260 ? -14.466 12.571 -0.491 1.00 93.81 260 ILE A O 1
ATOM 2045 N N . LEU A 1 261 ? -16.497 11.842 0.114 1.00 93.19 261 LEU A N 1
ATOM 2046 C CA . LEU A 1 261 ? -16.369 10.549 -0.560 1.00 93.19 261 LEU A CA 1
ATOM 2047 C C . LEU A 1 261 ? -16.236 10.718 -2.081 1.00 93.19 261 LEU A C 1
ATOM 2049 O O . LEU A 1 261 ? -15.425 10.045 -2.717 1.00 93.19 261 LEU A O 1
ATOM 2053 N N . SER A 1 262 ? -16.987 11.659 -2.661 1.00 95.44 262 SER A N 1
ATOM 2054 C CA . SER A 1 262 ? -16.896 11.976 -4.090 1.00 95.44 262 SER A CA 1
ATOM 2055 C C . SER A 1 262 ? -15.547 12.611 -4.448 1.00 95.44 262 SER A C 1
ATOM 2057 O O . SER A 1 262 ? -14.939 12.247 -5.456 1.00 95.44 262 SER A O 1
ATOM 2059 N N . ALA A 1 263 ? -15.022 13.486 -3.583 1.00 95.75 263 ALA A N 1
ATOM 2060 C CA . ALA A 1 263 ? -13.700 14.078 -3.750 1.00 95.75 263 ALA A CA 1
ATOM 2061 C C . ALA A 1 263 ? -12.588 13.025 -3.631 1.00 95.75 263 ALA A C 1
ATOM 2063 O O . ALA A 1 263 ? -11.656 13.026 -4.434 1.00 95.75 263 ALA A O 1
ATOM 2064 N N . LEU A 1 264 ? -12.712 12.080 -2.694 1.00 94.44 264 LEU A N 1
ATOM 2065 C CA . LEU A 1 264 ? -11.784 10.959 -2.541 1.00 94.44 264 LEU A CA 1
ATOM 2066 C C . LEU A 1 264 ? -11.753 10.079 -3.795 1.00 94.44 264 LEU A C 1
ATOM 2068 O O . LEU A 1 264 ? -10.673 9.757 -4.293 1.00 94.44 264 LEU A O 1
ATOM 2072 N N . ALA A 1 265 ? -12.924 9.750 -4.346 1.00 95.44 265 ALA A N 1
ATOM 2073 C CA . ALA A 1 265 ? -13.031 9.011 -5.599 1.00 95.44 265 ALA A CA 1
ATOM 2074 C C . ALA A 1 265 ? -12.392 9.778 -6.770 1.00 95.44 265 ALA A C 1
ATOM 2076 O O . ALA A 1 265 ? -11.636 9.193 -7.546 1.00 95.44 265 ALA A O 1
ATOM 2077 N N . ALA A 1 266 ? -12.621 11.091 -6.872 1.00 96.81 266 ALA A N 1
ATOM 2078 C CA . ALA A 1 266 ? -12.007 11.927 -7.902 1.00 96.81 266 ALA A CA 1
ATOM 2079 C C . ALA A 1 266 ? -10.473 11.948 -7.792 1.00 96.81 266 ALA A C 1
ATOM 2081 O O . ALA A 1 266 ? -9.779 11.744 -8.790 1.00 96.81 266 ALA A O 1
ATOM 2082 N N . VAL A 1 267 ? -9.927 12.123 -6.583 1.00 96.44 267 VAL A N 1
ATOM 2083 C CA . VAL A 1 267 ? -8.476 12.076 -6.343 1.00 96.44 267 VAL A CA 1
ATOM 2084 C C . VAL A 1 267 ? -7.901 10.706 -6.699 1.00 96.44 267 VAL A C 1
ATOM 2086 O O . VAL A 1 267 ? -6.856 10.635 -7.349 1.00 96.44 267 VAL A O 1
ATOM 2089 N N . PHE A 1 268 ? -8.591 9.619 -6.349 1.00 95.75 268 PHE A N 1
ATOM 2090 C CA . PHE A 1 268 ? -8.185 8.271 -6.741 1.00 95.75 268 PHE A CA 1
ATOM 2091 C C . PHE A 1 268 ? -8.146 8.096 -8.262 1.00 95.75 268 PHE A C 1
ATOM 2093 O O . PHE A 1 268 ? -7.149 7.606 -8.789 1.00 95.75 268 PHE A O 1
ATOM 2100 N N . LEU A 1 269 ? -9.175 8.548 -8.984 1.00 96.81 269 LEU A N 1
ATOM 2101 C CA . LEU A 1 269 ? -9.214 8.474 -10.447 1.00 96.81 269 LEU A CA 1
ATOM 2102 C C . LEU A 1 269 ? -8.097 9.296 -11.100 1.00 96.81 269 LEU A C 1
ATOM 2104 O O . LEU A 1 269 ? -7.488 8.833 -12.064 1.00 96.81 269 LEU A O 1
ATOM 2108 N N . ILE A 1 270 ? -7.773 10.474 -10.558 1.00 96.50 270 ILE A N 1
ATOM 2109 C CA . ILE A 1 270 ? -6.643 11.291 -11.023 1.00 96.50 270 ILE A CA 1
ATOM 2110 C C . ILE A 1 270 ? -5.322 10.536 -10.832 1.00 96.50 270 ILE A C 1
ATOM 2112 O O . ILE A 1 270 ? -4.511 10.472 -11.757 1.00 96.50 270 ILE A O 1
ATOM 2116 N N . GLN A 1 271 ? -5.111 9.925 -9.663 1.00 96.31 271 GLN A N 1
ATOM 2117 C CA . GLN A 1 271 ? -3.894 9.158 -9.386 1.00 96.31 271 GLN A CA 1
ATOM 2118 C C . GLN A 1 271 ? -3.795 7.894 -10.248 1.00 96.31 271 GLN A C 1
ATOM 2120 O O . GLN A 1 271 ? -2.727 7.593 -10.783 1.00 96.31 271 GLN A O 1
ATOM 212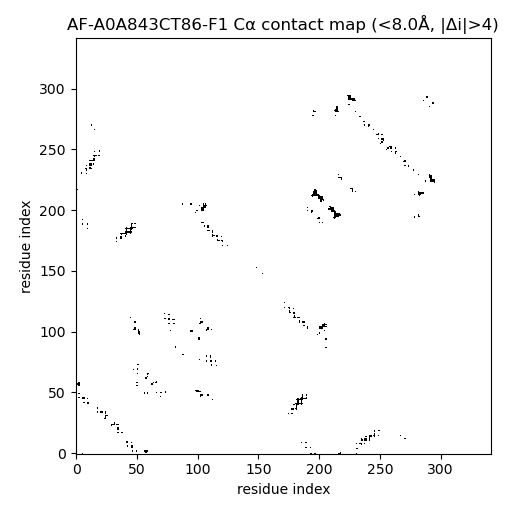5 N N . ALA A 1 272 ? -4.904 7.182 -10.448 1.00 96.19 272 ALA A N 1
ATOM 2126 C CA . ALA A 1 272 ? -4.971 6.030 -11.340 1.00 96.19 272 ALA A CA 1
ATOM 2127 C C . ALA A 1 272 ? -4.699 6.433 -12.799 1.00 96.19 272 ALA A C 1
ATOM 2129 O O . ALA A 1 272 ? -3.923 5.772 -13.489 1.00 96.19 272 ALA A O 1
ATOM 2130 N N . GLY A 1 273 ? -5.261 7.555 -13.257 1.00 97.25 273 GLY A N 1
ATOM 2131 C CA . GLY A 1 273 ? -4.988 8.122 -14.577 1.00 97.25 273 GLY A CA 1
ATOM 2132 C C . GLY A 1 273 ? -3.515 8.497 -14.758 1.00 97.25 273 GLY A C 1
ATOM 2133 O O . GLY A 1 273 ? -2.910 8.149 -15.774 1.00 97.25 273 GLY A O 1
ATOM 2134 N N . ALA A 1 274 ? -2.902 9.124 -13.748 1.00 96.88 274 ALA A N 1
ATOM 2135 C CA . ALA A 1 274 ? -1.469 9.408 -13.733 1.00 96.88 274 ALA A CA 1
ATOM 2136 C C . ALA A 1 274 ? -0.637 8.118 -13.804 1.00 96.88 274 ALA A C 1
ATOM 2138 O O . ALA A 1 274 ? 0.309 8.047 -14.586 1.00 96.88 274 ALA A O 1
ATOM 2139 N N . ALA A 1 275 ? -1.010 7.072 -13.062 1.00 97.19 275 ALA A N 1
ATOM 2140 C CA . ALA A 1 275 ? -0.344 5.774 -13.124 1.00 97.19 275 ALA A CA 1
ATOM 2141 C C . ALA A 1 275 ? -0.436 5.148 -14.529 1.00 97.19 275 ALA A C 1
ATOM 2143 O O . ALA A 1 275 ? 0.570 4.737 -15.103 1.00 97.19 275 ALA A O 1
ATOM 2144 N N . VAL A 1 276 ? -1.614 5.148 -15.154 1.00 97.56 276 VAL A N 1
ATOM 2145 C CA . VAL A 1 276 ? -1.765 4.653 -16.533 1.00 97.56 276 VAL A CA 1
ATOM 2146 C C . VAL A 1 276 ? -0.888 5.450 -17.503 1.00 97.56 276 VAL A C 1
ATOM 2148 O O . VAL A 1 276 ? -0.154 4.857 -18.294 1.00 97.56 276 VAL A O 1
ATOM 2151 N N . TYR A 1 277 ? -0.896 6.781 -17.415 1.00 96.75 277 TYR A N 1
ATOM 2152 C CA . TYR A 1 277 ? -0.064 7.646 -18.254 1.00 96.75 277 TYR A CA 1
ATOM 2153 C C . TYR A 1 277 ? 1.437 7.350 -18.101 1.00 96.75 277 TYR A C 1
ATOM 2155 O O . TYR A 1 277 ? 2.153 7.177 -19.089 1.00 96.75 277 TYR A O 1
ATOM 2163 N N . LEU A 1 278 ? 1.919 7.228 -16.863 1.00 96.00 278 LEU A N 1
ATOM 2164 C CA . LEU A 1 278 ? 3.317 6.909 -16.580 1.00 96.00 278 LEU A CA 1
ATOM 2165 C C . LEU A 1 278 ? 3.692 5.501 -17.064 1.00 96.00 278 LEU A C 1
ATOM 2167 O O . LEU A 1 278 ? 4.779 5.316 -17.612 1.00 96.00 278 LEU A O 1
ATOM 2171 N N . TYR A 1 279 ? 2.792 4.524 -16.948 1.00 96.38 279 TYR A N 1
ATOM 2172 C CA . TYR A 1 279 ? 2.994 3.195 -17.522 1.00 96.38 279 TYR A CA 1
ATOM 2173 C C . TYR A 1 279 ? 3.140 3.241 -19.054 1.00 96.38 279 TYR A C 1
ATOM 2175 O O . TYR A 1 279 ? 4.023 2.584 -19.612 1.00 96.38 279 TYR A O 1
ATOM 2183 N N . LEU A 1 280 ? 2.342 4.058 -19.751 1.00 96.00 280 LEU A N 1
ATOM 2184 C CA . LEU A 1 280 ? 2.485 4.251 -21.199 1.00 96.00 280 LEU A CA 1
ATOM 2185 C C . LEU A 1 280 ? 3.856 4.849 -21.559 1.00 96.00 280 LEU A C 1
ATOM 2187 O O . LEU A 1 280 ? 4.518 4.337 -22.463 1.00 96.00 280 LEU A O 1
ATOM 2191 N N . ILE A 1 281 ? 4.340 5.836 -20.794 1.00 93.50 281 ILE A N 1
ATOM 2192 C CA . ILE A 1 281 ? 5.708 6.375 -20.931 1.00 93.50 281 ILE A CA 1
ATOM 2193 C C . ILE A 1 281 ? 6.764 5.292 -20.669 1.00 93.50 281 ILE A C 1
ATOM 2195 O O . ILE A 1 281 ? 7.777 5.208 -21.368 1.00 93.50 281 ILE A O 1
ATOM 2199 N N . ALA A 1 282 ? 6.559 4.432 -19.668 1.00 92.75 282 ALA A N 1
ATOM 2200 C CA . ALA A 1 282 ? 7.471 3.322 -19.403 1.00 92.75 282 ALA A CA 1
ATOM 2201 C C . ALA A 1 282 ? 7.542 2.348 -20.583 1.00 92.75 282 ALA A C 1
ATOM 2203 O O . ALA A 1 282 ? 8.595 1.751 -20.825 1.00 92.75 282 ALA A O 1
ATOM 2204 N N . ARG A 1 283 ? 6.433 2.171 -21.308 1.00 93.62 283 ARG A N 1
ATOM 2205 C CA . ARG A 1 283 ? 6.329 1.265 -22.453 1.00 93.62 283 ARG A CA 1
ATOM 2206 C C . ARG A 1 283 ? 6.963 1.836 -23.721 1.00 93.62 283 ARG A C 1
ATOM 2208 O O . ARG A 1 283 ? 7.357 1.049 -24.580 1.00 93.62 283 ARG A O 1
ATOM 2215 N N . GLU A 1 284 ? 7.136 3.147 -23.828 1.00 89.69 284 GLU A N 1
ATOM 2216 C CA . GLU A 1 284 ? 7.851 3.757 -24.948 1.00 89.69 284 GLU A CA 1
ATOM 2217 C C . GLU A 1 284 ? 9.316 3.278 -24.992 1.00 89.69 284 GLU A C 1
ATOM 2219 O O . GLU A 1 284 ? 10.009 3.184 -23.968 1.00 89.69 284 GLU A O 1
ATOM 2224 N N . ARG A 1 285 ? 9.801 2.925 -26.193 1.00 81.44 285 ARG A N 1
ATOM 2225 C CA . ARG A 1 285 ? 11.204 2.533 -26.371 1.00 81.44 285 ARG A CA 1
ATOM 2226 C C . ARG A 1 285 ? 12.079 3.762 -26.127 1.00 81.44 285 ARG A C 1
ATOM 2228 O O . ARG A 1 285 ? 11.858 4.793 -26.754 1.00 81.44 285 ARG A O 1
ATOM 2235 N N . PRO A 1 286 ? 13.094 3.675 -25.256 1.00 67.94 286 PRO A N 1
ATOM 2236 C CA . PRO A 1 286 ? 13.855 4.853 -24.893 1.00 67.94 286 PRO A CA 1
ATOM 2237 C C . PRO A 1 286 ? 14.741 5.290 -26.062 1.00 67.94 286 PRO A C 1
ATOM 2239 O O . PRO A 1 286 ? 15.695 4.599 -26.427 1.00 67.94 286 PRO A O 1
ATOM 2242 N N . GLU A 1 287 ? 14.479 6.474 -26.609 1.00 74.31 287 GLU A N 1
ATOM 2243 C CA . GLU A 1 287 ? 15.492 7.195 -27.373 1.00 74.31 287 GLU A CA 1
ATOM 2244 C C . GLU A 1 287 ? 16.639 7.547 -26.421 1.00 74.31 287 GLU A C 1
ATOM 2246 O O . GLU A 1 287 ? 16.447 8.263 -25.433 1.00 74.31 287 GLU A O 1
ATOM 2251 N N . LYS A 1 288 ? 17.845 7.032 -26.705 1.00 60.28 288 LYS A N 1
ATOM 2252 C CA . LYS A 1 288 ? 19.011 7.089 -25.801 1.00 60.28 288 LYS A CA 1
ATOM 2253 C C . LYS A 1 288 ? 19.351 8.495 -25.276 1.00 60.28 288 LYS A C 1
ATOM 2255 O O . LYS A 1 288 ? 20.035 8.594 -24.268 1.00 60.28 288 LYS A O 1
ATOM 2260 N N . ARG A 1 289 ? 18.907 9.572 -25.936 1.00 57.91 289 ARG A N 1
ATOM 2261 C CA . ARG A 1 289 ? 19.190 10.962 -25.536 1.00 57.91 289 ARG A CA 1
ATOM 2262 C C . ARG A 1 289 ? 18.144 11.599 -24.612 1.00 57.91 289 ARG A C 1
ATOM 2264 O O . ARG A 1 289 ? 18.480 12.578 -23.962 1.00 57.91 289 ARG A O 1
ATOM 2271 N N . LYS A 1 290 ? 16.908 11.085 -24.544 1.00 70.75 290 LYS A N 1
ATOM 2272 C CA . LYS A 1 290 ? 15.809 11.725 -23.787 1.00 70.75 290 LYS A CA 1
ATOM 2273 C C . LYS A 1 290 ? 15.774 11.322 -22.311 1.00 70.75 290 LYS A C 1
ATOM 2275 O O . LYS A 1 290 ? 15.592 12.166 -21.443 1.00 70.75 290 LYS A O 1
ATOM 2280 N N . TRP A 1 291 ? 15.960 10.033 -22.031 1.00 74.44 291 TRP A N 1
ATOM 2281 C CA . TRP A 1 291 ? 15.692 9.452 -20.704 1.00 74.44 291 TRP A CA 1
ATOM 2282 C C . TRP A 1 291 ? 16.939 9.061 -19.913 1.00 74.44 291 TRP A C 1
ATOM 2284 O O . TRP A 1 291 ? 16.836 8.552 -18.800 1.00 74.44 291 TRP A O 1
ATOM 2294 N N . TYR A 1 292 ? 18.116 9.295 -20.481 1.00 73.56 292 TYR A N 1
ATOM 2295 C CA . TYR A 1 292 ? 19.384 8.943 -19.866 1.00 73.56 292 TYR A CA 1
ATOM 2296 C C . TYR A 1 292 ? 20.177 10.205 -19.580 1.00 73.56 292 TYR A C 1
ATOM 2298 O O . TYR A 1 292 ? 20.443 11.006 -20.480 1.00 73.56 292 TYR A O 1
ATOM 2306 N N . GLN A 1 293 ? 20.586 10.377 -18.323 1.00 67.81 293 GLN A N 1
ATOM 2307 C CA . GLN A 1 293 ? 21.613 11.363 -18.028 1.00 67.81 293 GLN A CA 1
ATOM 2308 C C . GLN A 1 293 ? 22.917 10.858 -18.630 1.00 67.81 293 GLN A C 1
ATOM 2310 O O . GLN A 1 293 ? 23.514 9.912 -18.117 1.00 67.81 293 GLN A O 1
ATOM 2315 N N . VAL A 1 294 ? 23.357 11.493 -19.721 1.00 62.34 294 VAL A N 1
ATOM 2316 C CA . VAL A 1 294 ? 24.673 11.229 -20.299 1.00 62.34 294 VAL A CA 1
ATOM 2317 C C . VAL A 1 294 ? 25.688 11.409 -19.179 1.00 62.34 294 VAL A C 1
ATOM 2319 O O . VAL A 1 294 ? 25.907 12.528 -18.705 1.00 62.34 294 VAL A O 1
ATOM 2322 N N . ARG A 1 295 ? 26.312 10.309 -18.740 1.00 55.94 295 ARG A N 1
ATOM 2323 C CA . ARG A 1 295 ? 27.491 10.381 -17.882 1.00 55.94 295 ARG A CA 1
ATOM 2324 C C . ARG A 1 295 ? 28.513 11.176 -18.689 1.00 55.94 295 ARG A C 1
ATOM 2326 O O . ARG A 1 295 ? 29.143 10.638 -19.597 1.00 55.94 295 ARG A O 1
ATOM 2333 N N . LYS A 1 296 ? 28.684 12.469 -18.383 1.00 51.84 296 LYS A N 1
ATOM 2334 C CA . LYS A 1 296 ? 29.917 13.174 -18.733 1.00 51.84 296 LYS A CA 1
ATOM 2335 C C . LYS A 1 296 ? 30.996 12.363 -18.037 1.00 51.84 296 LYS A C 1
ATOM 2337 O O . LYS A 1 296 ? 31.192 12.521 -16.832 1.00 51.84 296 LYS A O 1
ATOM 2342 N N . ARG A 1 297 ? 31.644 11.438 -18.760 1.00 52.12 297 ARG A N 1
ATOM 2343 C CA . ARG A 1 297 ? 32.894 10.850 -18.291 1.00 52.12 297 ARG A CA 1
ATOM 2344 C C . ARG A 1 297 ? 33.714 12.069 -17.896 1.00 52.12 297 ARG A C 1
ATOM 2346 O O . ARG A 1 297 ? 33.975 12.925 -18.744 1.00 52.12 297 ARG A O 1
ATOM 2353 N N . ARG A 1 298 ? 34.070 12.198 -16.612 1.00 47.69 298 ARG A N 1
ATOM 2354 C CA . ARG A 1 298 ? 35.278 12.941 -16.278 1.00 47.69 298 ARG A CA 1
ATOM 2355 C C . ARG A 1 298 ? 36.357 12.174 -17.018 1.00 47.69 298 ARG A C 1
ATOM 2357 O O . ARG A 1 298 ? 36.914 11.214 -16.502 1.00 47.69 298 ARG A O 1
ATOM 2364 N N . ILE A 1 299 ? 36.591 12.556 -18.268 1.00 48.41 299 ILE A N 1
ATOM 2365 C CA . ILE A 1 299 ? 37.891 12.421 -18.877 1.00 48.41 299 ILE A CA 1
ATOM 2366 C C . ILE A 1 299 ? 38.729 13.291 -17.953 1.00 48.41 299 ILE A C 1
ATOM 2368 O O . ILE A 1 299 ? 38.802 14.507 -18.116 1.00 48.41 299 ILE A O 1
ATOM 2372 N N . ILE A 1 300 ? 39.252 12.674 -16.894 1.00 49.53 300 ILE A N 1
ATOM 2373 C CA . ILE A 1 300 ? 40.427 13.170 -16.211 1.00 49.53 300 ILE A CA 1
ATOM 2374 C C . ILE A 1 300 ? 41.472 13.132 -17.319 1.00 49.53 300 ILE A C 1
ATOM 2376 O O . ILE A 1 300 ? 42.089 12.106 -17.593 1.00 49.53 300 ILE A O 1
ATOM 2380 N N . ARG A 1 301 ? 41.540 14.231 -18.076 1.00 45.00 301 ARG A N 1
ATOM 2381 C CA . ARG A 1 301 ? 42.612 14.485 -19.020 1.00 45.00 301 ARG A CA 1
ATOM 2382 C C . ARG A 1 301 ? 43.880 14.441 -18.180 1.00 45.00 301 ARG A C 1
ATOM 2384 O O . ARG A 1 301 ? 44.105 15.317 -17.357 1.00 45.00 301 ARG A O 1
ATOM 2391 N N . GLY A 1 302 ? 44.650 13.376 -18.372 1.00 47.62 302 GLY A N 1
ATOM 2392 C CA . GLY A 1 302 ? 46.073 13.332 -18.084 1.00 47.62 302 GLY A CA 1
ATOM 2393 C C . GLY A 1 302 ? 46.472 13.372 -16.614 1.00 47.62 302 GLY A C 1
ATOM 2394 O O . GLY A 1 302 ? 47.042 14.357 -16.171 1.00 47.62 302 GLY A O 1
ATOM 2395 N N . ARG A 1 303 ? 46.372 12.235 -15.921 1.00 41.31 303 ARG A N 1
ATOM 2396 C CA . ARG A 1 303 ? 47.583 11.641 -15.332 1.00 41.31 303 ARG A CA 1
ATOM 2397 C C . ARG A 1 303 ? 47.561 10.139 -15.572 1.00 41.31 303 ARG A C 1
ATOM 2399 O O . ARG A 1 303 ? 46.733 9.410 -15.042 1.00 41.31 303 ARG A O 1
ATOM 2406 N N . SER A 1 304 ? 48.476 9.720 -16.437 1.00 49.00 304 SER A N 1
ATOM 2407 C CA . SER A 1 304 ? 48.929 8.346 -16.596 1.00 49.00 304 SER A CA 1
ATOM 2408 C C . SER A 1 304 ? 49.388 7.824 -15.230 1.00 49.00 304 SER A C 1
ATOM 2410 O O . SER A 1 304 ? 50.538 8.017 -14.843 1.00 49.00 304 SER A O 1
ATOM 2412 N N . CYS A 1 305 ? 48.508 7.142 -14.508 1.00 41.69 305 CYS A N 1
ATOM 2413 C CA . CYS A 1 305 ? 48.945 6.105 -13.588 1.00 41.69 305 CYS A CA 1
ATOM 2414 C C . CYS A 1 305 ? 48.954 4.819 -14.406 1.00 41.69 305 CYS A C 1
ATOM 2416 O O . CYS A 1 305 ? 47.924 4.166 -14.570 1.00 41.69 305 CYS A O 1
ATOM 2418 N N . ARG A 1 306 ? 50.117 4.491 -14.983 1.00 45.75 306 ARG A N 1
ATOM 2419 C CA . ARG A 1 306 ? 50.379 3.110 -15.390 1.00 45.75 306 ARG A CA 1
ATOM 2420 C C . ARG A 1 306 ? 50.077 2.236 -14.165 1.00 45.75 306 ARG A C 1
ATOM 2422 O O . ARG A 1 306 ? 50.553 2.588 -13.082 1.00 45.75 306 ARG A O 1
ATOM 2429 N N . PRO A 1 307 ? 49.307 1.144 -14.285 1.00 45.47 307 PRO A N 1
ATOM 2430 C CA . PRO A 1 307 ? 49.256 0.179 -13.202 1.00 45.47 307 PRO A CA 1
ATOM 2431 C C . PRO A 1 307 ? 50.698 -0.280 -12.933 1.00 45.47 307 PRO A C 1
ATOM 2433 O O . PRO A 1 307 ? 51.443 -0.498 -13.898 1.00 45.47 307 PRO A O 1
ATOM 2436 N N . PRO A 1 308 ? 51.140 -0.384 -11.668 1.00 47.31 308 PRO A N 1
ATOM 2437 C CA . PRO A 1 308 ? 52.400 -1.044 -11.388 1.00 47.31 308 PRO A CA 1
ATOM 2438 C C . PRO A 1 308 ? 52.298 -2.449 -11.978 1.00 47.31 308 PRO A C 1
ATOM 2440 O O . PRO A 1 308 ? 51.383 -3.210 -11.665 1.00 47.31 308 PRO A O 1
ATOM 2443 N N . VAL A 1 309 ? 53.211 -2.754 -12.896 1.00 55.19 309 VAL A N 1
ATOM 2444 C CA . VAL A 1 309 ? 53.421 -4.105 -13.401 1.00 55.19 309 VAL A CA 1
ATOM 2445 C C . VAL A 1 309 ? 53.779 -4.947 -12.184 1.00 55.19 309 VAL A C 1
ATOM 2447 O O . VAL A 1 309 ? 54.906 -4.894 -11.695 1.00 55.19 309 VAL A O 1
ATOM 2450 N N . PHE A 1 310 ? 52.802 -5.682 -11.664 1.00 44.56 310 PHE A N 1
ATOM 2451 C CA . PHE A 1 310 ? 53.033 -6.698 -10.655 1.00 44.56 310 PHE A CA 1
ATOM 2452 C C . PHE A 1 310 ? 53.836 -7.801 -11.349 1.00 44.56 310 PHE A C 1
ATOM 2454 O O . PHE A 1 310 ? 53.284 -8.633 -12.068 1.00 44.56 310 PHE A O 1
ATOM 2461 N N . ARG A 1 311 ? 55.168 -7.760 -11.219 1.00 47.75 311 ARG A N 1
ATOM 2462 C CA . ARG A 1 311 ? 56.002 -8.919 -11.534 1.00 47.75 311 ARG A CA 1
ATOM 2463 C C . ARG A 1 311 ? 55.656 -9.988 -10.496 1.00 47.75 311 ARG A C 1
ATOM 2465 O O . ARG A 1 311 ? 55.844 -9.718 -9.311 1.00 47.75 311 ARG A O 1
ATOM 2472 N N . PRO A 1 312 ? 55.175 -11.178 -10.888 1.00 49.69 312 PRO A N 1
ATOM 2473 C CA . PRO A 1 312 ? 55.117 -12.290 -9.962 1.00 49.69 312 PRO A CA 1
ATOM 2474 C C . PRO A 1 312 ? 56.563 -12.690 -9.667 1.00 49.69 312 PRO A C 1
ATOM 2476 O O . PRO A 1 312 ? 57.243 -13.310 -10.487 1.00 49.69 312 PRO A O 1
ATOM 2479 N N . GLU A 1 313 ? 57.065 -12.264 -8.512 1.00 45.38 313 GLU A N 1
ATOM 2480 C CA . GLU A 1 313 ? 58.305 -12.782 -7.963 1.00 45.38 313 GLU A CA 1
ATOM 2481 C C . GLU A 1 313 ? 58.050 -14.256 -7.634 1.00 45.38 313 GLU A C 1
ATOM 2483 O O . GLU A 1 313 ? 57.303 -14.600 -6.717 1.00 45.38 313 GLU A O 1
ATOM 2488 N N . LYS A 1 314 ? 58.614 -15.135 -8.466 1.00 52.72 314 LYS A N 1
ATOM 2489 C CA . LYS A 1 314 ? 58.701 -16.570 -8.218 1.00 52.72 314 LYS A CA 1
ATOM 2490 C C . LYS A 1 314 ? 59.378 -16.773 -6.861 1.00 52.72 314 LYS A C 1
ATOM 2492 O O . LYS A 1 314 ? 60.601 -16.727 -6.780 1.00 52.72 314 LYS A O 1
ATOM 2497 N N . ARG A 1 315 ? 58.606 -17.045 -5.811 1.00 45.69 315 ARG A N 1
ATOM 2498 C CA . ARG A 1 315 ? 59.124 -17.749 -4.637 1.00 45.69 315 ARG A CA 1
ATOM 2499 C C . ARG A 1 315 ? 58.597 -19.167 -4.652 1.00 45.69 315 ARG A C 1
ATOM 2501 O O . ARG A 1 315 ? 57.425 -19.431 -4.406 1.00 45.69 315 ARG A O 1
ATOM 2508 N N . MET A 1 316 ? 59.527 -20.042 -5.022 1.00 46.59 316 MET A N 1
ATOM 2509 C CA . MET A 1 316 ? 59.531 -21.463 -4.729 1.00 46.59 316 MET A CA 1
ATOM 2510 C C . MET A 1 316 ? 59.136 -21.692 -3.270 1.00 46.59 316 MET A C 1
ATOM 2512 O O . MET A 1 316 ? 59.789 -21.178 -2.365 1.00 46.59 316 MET A O 1
ATOM 2516 N N . PHE A 1 317 ? 58.124 -22.524 -3.060 1.00 45.50 317 PHE A N 1
ATOM 2517 C CA . PHE A 1 317 ? 58.085 -23.389 -1.891 1.00 45.50 317 PHE A CA 1
ATOM 2518 C C . PHE A 1 317 ? 58.260 -24.828 -2.383 1.00 45.50 317 PHE A C 1
ATOM 2520 O O . PHE A 1 317 ? 57.626 -25.201 -3.375 1.00 45.50 317 PHE A O 1
ATOM 2527 N N . PRO A 1 318 ? 59.132 -25.625 -1.744 1.00 54.00 318 PRO A N 1
ATOM 2528 C CA . PRO A 1 318 ? 59.310 -27.020 -2.098 1.00 54.00 318 PRO A CA 1
ATOM 2529 C C . PRO A 1 318 ? 58.088 -27.806 -1.618 1.00 54.00 318 PRO A C 1
ATOM 2531 O O . PRO A 1 318 ? 57.809 -27.881 -0.420 1.00 54.00 318 PRO A O 1
ATOM 2534 N N . VAL A 1 319 ? 57.353 -28.390 -2.562 1.00 45.47 319 VAL A N 1
ATOM 2535 C CA . VAL A 1 319 ? 56.410 -29.468 -2.264 1.00 45.47 319 VAL A CA 1
ATOM 2536 C C . VAL A 1 319 ? 57.258 -30.691 -1.942 1.00 45.47 319 VAL A C 1
ATOM 2538 O O . VAL A 1 319 ? 57.998 -31.173 -2.794 1.00 45.47 319 VAL A O 1
ATOM 2541 N N . LYS A 1 320 ? 57.193 -31.132 -0.684 1.00 50.75 320 LYS A N 1
ATOM 2542 C CA . LYS A 1 320 ? 57.758 -32.405 -0.247 1.00 50.75 320 LYS A CA 1
ATOM 2543 C C . LYS A 1 320 ? 57.030 -33.545 -0.946 1.00 50.75 320 LYS A C 1
ATOM 2545 O O . LYS A 1 320 ? 55.801 -33.590 -0.964 1.00 50.75 320 LYS A O 1
ATOM 2550 N N . ASP A 1 321 ? 57.843 -34.450 -1.462 1.00 43.31 321 ASP A N 1
ATOM 2551 C CA . ASP A 1 321 ? 57.471 -35.705 -2.079 1.00 43.31 321 ASP A CA 1
ATOM 2552 C C . ASP A 1 321 ? 56.571 -36.553 -1.176 1.00 43.31 321 ASP A C 1
ATOM 2554 O O . ASP A 1 321 ? 56.836 -36.762 0.009 1.00 43.31 321 ASP A O 1
ATOM 2558 N N . GLY A 1 322 ? 55.512 -37.072 -1.785 1.00 42.34 322 GLY A N 1
ATOM 2559 C CA . GLY A 1 322 ? 54.635 -38.087 -1.231 1.00 42.34 322 GLY A CA 1
ATOM 2560 C C . GLY A 1 322 ? 54.100 -38.924 -2.379 1.00 42.34 322 GLY A C 1
ATOM 2561 O O . GLY A 1 322 ? 53.012 -38.667 -2.886 1.00 42.34 322 GLY A O 1
ATOM 2562 N N . CYS A 1 323 ? 54.921 -39.876 -2.821 1.00 37.81 323 CYS A N 1
ATOM 2563 C CA . CYS A 1 323 ? 54.569 -40.957 -3.731 1.00 37.81 323 CYS A CA 1
ATOM 2564 C C . CYS A 1 323 ? 53.198 -41.545 -3.396 1.00 37.81 323 CYS A C 1
ATOM 2566 O O . CYS A 1 323 ? 53.022 -41.997 -2.274 1.00 37.81 323 CYS A O 1
ATOM 2568 N N . LEU A 1 324 ? 52.307 -41.667 -4.381 1.00 43.88 324 LEU A N 1
ATOM 2569 C CA . LEU A 1 324 ? 51.576 -42.910 -4.627 1.00 43.88 324 LEU A CA 1
ATOM 2570 C C . LEU A 1 324 ? 51.223 -42.997 -6.120 1.00 43.88 324 LEU A C 1
ATOM 2572 O O . LEU A 1 324 ? 50.489 -42.194 -6.688 1.00 43.88 324 LEU A O 1
ATOM 2576 N N . SER A 1 325 ? 51.847 -43.995 -6.727 1.00 39.62 325 SER A N 1
ATOM 2577 C CA . SER A 1 325 ? 51.657 -44.569 -8.052 1.00 39.62 325 SER A CA 1
ATOM 2578 C C . SER A 1 325 ? 50.201 -44.914 -8.374 1.00 39.62 325 SER A C 1
ATOM 2580 O O . SER A 1 325 ? 49.507 -45.460 -7.519 1.00 39.62 325 SER A O 1
ATOM 2582 N N . GLY A 1 326 ? 49.783 -44.751 -9.634 1.00 38.53 326 GLY A N 1
ATOM 2583 C CA . GLY A 1 326 ? 48.563 -45.407 -10.106 1.00 38.53 326 GLY A CA 1
ATOM 2584 C C . GLY A 1 326 ? 48.055 -44.983 -11.481 1.00 38.53 326 GLY A C 1
ATOM 2585 O O . GLY A 1 326 ? 47.137 -44.183 -11.575 1.00 38.53 326 GLY A O 1
ATOM 2586 N N . SER A 1 327 ? 48.587 -45.633 -12.519 1.00 41.78 327 SER A N 1
ATOM 2587 C CA . SER A 1 327 ? 47.907 -45.995 -13.779 1.00 41.78 327 SER A CA 1
ATOM 2588 C C . SER A 1 327 ? 47.372 -44.896 -14.719 1.00 41.78 327 SER A C 1
ATOM 2590 O O . SER A 1 327 ? 46.300 -44.321 -14.565 1.00 41.78 327 SER A O 1
ATOM 2592 N N . SER A 1 328 ? 48.133 -44.764 -15.803 1.00 40.12 328 SER A N 1
ATOM 2593 C CA . SER A 1 328 ? 47.814 -44.291 -17.147 1.00 40.12 328 SER A CA 1
ATOM 2594 C C . SER A 1 328 ? 46.480 -44.775 -17.734 1.00 40.12 328 SER A C 1
ATOM 2596 O O . SER A 1 328 ? 46.262 -45.981 -17.844 1.00 40.12 328 SER A O 1
ATOM 2598 N N . VAL A 1 329 ? 45.695 -43.852 -18.299 1.00 43.78 329 VAL A N 1
ATOM 2599 C CA . VAL A 1 329 ? 44.863 -44.135 -19.479 1.00 43.78 329 VAL A CA 1
ATOM 2600 C C . VAL A 1 329 ? 45.077 -43.029 -20.511 1.00 43.78 329 VAL A C 1
ATOM 2602 O O . VAL A 1 329 ? 44.828 -41.850 -20.276 1.00 43.78 329 VAL A O 1
ATOM 2605 N N . SER A 1 330 ? 45.606 -43.466 -21.649 1.00 36.22 330 SER A N 1
ATOM 2606 C CA . SER A 1 330 ? 45.895 -42.725 -22.870 1.00 36.22 330 SER A CA 1
ATOM 2607 C C . SER A 1 330 ? 44.603 -42.342 -23.591 1.00 36.22 330 SER A C 1
ATOM 2609 O O . SER A 1 330 ? 43.854 -43.225 -24.000 1.00 36.22 330 SER A O 1
ATOM 2611 N N . CYS A 1 331 ? 44.378 -41.048 -23.824 1.00 35.62 331 CYS A N 1
ATOM 2612 C CA . CYS A 1 331 ? 43.373 -40.572 -24.773 1.00 35.62 331 CYS A CA 1
ATOM 2613 C C . CYS A 1 331 ? 44.095 -40.173 -26.068 1.00 35.62 331 CYS A C 1
ATOM 2615 O O . CYS A 1 331 ? 44.598 -39.057 -26.194 1.00 35.62 331 CYS A O 1
ATOM 2617 N N . LYS A 1 332 ? 44.212 -41.139 -26.986 1.00 38.91 332 LYS A N 1
ATOM 2618 C CA . LYS A 1 332 ? 44.608 -40.929 -28.381 1.00 38.91 332 LYS A CA 1
ATOM 2619 C C . LYS A 1 332 ? 43.350 -40.834 -29.240 1.00 38.91 332 LYS A C 1
ATOM 2621 O O . LYS A 1 332 ? 42.458 -41.664 -29.108 1.00 38.91 332 LYS A O 1
ATOM 2626 N N . ASP A 1 333 ? 43.357 -39.830 -30.108 1.00 38.62 333 ASP A N 1
ATOM 2627 C CA . ASP A 1 333 ? 42.911 -39.863 -31.501 1.00 38.62 333 ASP A CA 1
ATOM 2628 C C . ASP A 1 333 ? 41.567 -40.528 -31.826 1.00 38.62 333 ASP A C 1
ATOM 2630 O O . ASP A 1 333 ? 41.501 -41.743 -31.960 1.00 38.62 333 ASP A O 1
ATOM 2634 N N . GLN A 1 334 ? 40.555 -39.716 -32.164 1.00 38.97 334 GLN A N 1
ATOM 2635 C CA . GLN A 1 334 ? 39.721 -39.977 -33.348 1.00 38.97 334 GLN A CA 1
ATOM 2636 C C . GLN A 1 334 ? 39.318 -38.665 -34.040 1.00 38.97 334 GLN A C 1
ATOM 2638 O O . GLN A 1 334 ? 38.336 -38.008 -33.702 1.00 38.97 334 GLN A O 1
ATOM 2643 N N . LEU A 1 335 ? 40.107 -38.319 -35.056 1.00 43.94 335 LEU A N 1
ATOM 2644 C CA . LEU A 1 335 ? 39.670 -37.618 -36.259 1.00 43.94 335 LEU A CA 1
ATOM 2645 C C . LEU A 1 335 ? 38.951 -38.634 -37.166 1.00 43.94 335 LEU A C 1
ATOM 2647 O O . LEU A 1 335 ? 39.551 -39.640 -37.527 1.00 43.94 335 LEU A O 1
ATOM 2651 N N . SER A 1 336 ? 37.721 -38.356 -37.604 1.00 40.44 336 SER A N 1
ATOM 2652 C CA . SER A 1 336 ? 37.283 -38.700 -38.970 1.00 40.44 336 SER A CA 1
ATOM 2653 C C . SER A 1 336 ? 36.142 -37.765 -39.404 1.00 40.44 336 SER A C 1
ATOM 2655 O O . SER A 1 336 ? 35.151 -37.594 -38.702 1.00 40.44 336 SER A O 1
ATOM 2657 N N . VAL A 1 337 ? 36.428 -36.872 -40.353 1.00 41.25 337 VAL A N 1
ATOM 2658 C CA . VAL A 1 337 ? 36.001 -36.933 -41.765 1.00 41.25 337 VAL A CA 1
ATOM 2659 C C . VAL A 1 337 ? 34.474 -36.950 -41.941 1.00 41.25 337 VAL A C 1
ATOM 2661 O O . VAL A 1 337 ? 33.823 -37.985 -41.851 1.00 41.25 337 VAL A O 1
ATOM 2664 N N . ARG A 1 338 ? 33.913 -35.792 -42.314 1.00 44.03 338 ARG A N 1
ATOM 2665 C CA . ARG A 1 338 ? 32.687 -35.710 -43.120 1.00 44.03 338 ARG A CA 1
ATOM 2666 C C . ARG A 1 338 ? 32.970 -34.838 -44.339 1.00 44.03 338 ARG A C 1
ATOM 2668 O O . ARG A 1 338 ? 33.170 -33.634 -44.213 1.00 44.03 338 ARG A O 1
ATOM 2675 N N . SER A 1 339 ? 32.993 -35.479 -45.500 1.00 50.06 339 SER A N 1
ATOM 2676 C CA . SER A 1 339 ? 33.127 -34.891 -46.832 1.00 50.06 339 SER A CA 1
ATOM 2677 C C . SER A 1 339 ? 32.043 -35.461 -47.751 1.00 50.06 339 SER A C 1
ATOM 2679 O O . SER A 1 339 ? 31.853 -36.674 -47.747 1.00 50.06 339 SER A O 1
ATOM 2681 N N . GLY A 1 340 ? 31.429 -34.588 -48.561 1.00 44.00 340 GLY A N 1
ATOM 2682 C CA . GLY A 1 340 ? 30.668 -34.890 -49.792 1.00 44.00 340 GLY A CA 1
ATOM 2683 C C . GLY A 1 340 ? 29.216 -35.338 -49.576 1.00 44.00 340 GLY A C 1
ATOM 2684 O O . GLY A 1 340 ? 28.982 -36.287 -48.844 1.00 44.00 340 GLY A O 1
ATOM 2685 N N . HIS A 1 341 ? 28.199 -34.579 -50.007 1.00 46.62 341 HIS A N 1
ATOM 2686 C CA . HIS A 1 341 ? 27.710 -34.315 -51.383 1.00 46.62 341 HIS A CA 1
ATOM 2687 C C . HIS A 1 341 ? 26.719 -35.375 -51.885 1.00 46.62 341 HIS A C 1
ATOM 2689 O O . HIS A 1 341 ? 27.038 -36.560 -51.879 1.00 46.62 341 HIS A O 1
ATOM 2695 N N . GLY A 1 342 ? 25.561 -34.897 -52.361 1.00 46.50 342 GLY A N 1
ATOM 2696 C CA . GLY A 1 342 ? 24.478 -35.674 -52.970 1.00 46.50 342 GLY A CA 1
ATOM 2697 C C . GLY A 1 342 ? 23.130 -35.310 -52.386 1.00 46.50 342 GLY A C 1
ATOM 2698 O O . GLY A 1 342 ? 22.697 -36.062 -51.491 1.00 46.50 342 GLY A O 1
#

Radius of gyration: 30.55 Å; Cα contacts (8 Å, |Δi|>4): 330; chains: 1; bounding box: 90×70×104 Å

Sequence (342 aa):
MLGKDHVRITVAFSLPFIIFFFIAVVLTGIPIWAAIVFPVCLIIGSLLPDADCGGKPTLYYEFYPIYLAMKPINLFAYLTMRLFFRKYAGRRREMLRAHRGILHSLTGIFLSSAVLAVIFSLVCSVFAFLVIAAGDGSVPGEYILSGDPAPEIVLSLLIQISDDILNALTEIVIFFLTVFIGLFSGQFMHLYEDSCTKSGIRWFLPFSGFRISGHIRTITDDDDAGPDTRPAFFRQTFLRTGIAGSLLLLTVQAVRPEQILSALAAVFLIQAGAAVYLYLIARERPEKRKWYQVRKRRIIRGRSCRPPVFRPEKRMFPVKDGCLSGSSVSCKDQLSVRSGHG